Protein AF-A0A2S7I476-F1 (afdb_monomer_lite)

Organism: NCBI:txid237258

Foldseek 3Di:
DCVVVVPDDDPPPVPDPVSVVVVVVVVVLCVPPVSVVVVLQPDDDDPDPCVVVVCVVVPDDPFAKEWEFEDEPVCVVCQQVDQKDKFFQDDLVQDGDPDPPCVQSHQKYWYWYADDPGAIWTFQWMFGFPDWDKDAQCVDPPSNPPSRGIITITGTPHGIDGHPQFDRVDPVVVVQVVQCVVVVHPHCVRHIRMDRPVRTGD

pLDDT: mean 82.99, std 14.01, range [34.12, 96.75]

Secondary structure (DSSP, 8-state):
--GGGTT---S-GGG-HHHHHHHHHHHHHHHSHHHHHHHHHT----SSTTHHHHHHHHSPPPPPEEEEEE--GGGGGGGGG-SEEEEE-B-TTSPBP---GGGGGEEEEEEEE--SSS--EEEEEEEEEEEEEEEEGGGSTT-TT-S--EEEEEEESS--EE-TTB-TT--HHHHHHHHHHHTT-S--TTS-EEEEGGGTB-

Radius of gyration: 19.79 Å; chains: 1; bounding box: 48×42×54 Å

Structure (mmCIF, N/CA/C/O backbone):
data_AF-A0A2S7I476-F1
#
_entry.id   AF-A0A2S7I476-F1
#
loop_
_atom_site.group_PDB
_atom_site.id
_atom_site.type_symbol
_atom_site.label_atom_id
_atom_site.label_alt_id
_atom_site.label_comp_id
_atom_site.label_asym_id
_atom_site.label_entity_id
_atom_site.label_seq_id
_atom_site.pdbx_PDB_ins_code
_atom_site.Cartn_x
_atom_site.Cartn_y
_atom_site.Cartn_z
_atom_site.occupancy
_atom_site.B_iso_or_equiv
_atom_site.auth_seq_id
_atom_site.auth_comp_id
_atom_site.auth_asym_id
_atom_site.auth_atom_id
_atom_site.pdbx_PDB_model_num
ATOM 1 N N . MET A 1 1 ? 21.391 12.394 -15.268 1.00 37.66 1 MET A N 1
ATOM 2 C CA . MET A 1 1 ? 20.922 10.995 -15.166 1.00 37.66 1 MET A CA 1
ATOM 3 C C . MET A 1 1 ? 22.104 10.162 -14.689 1.00 37.66 1 MET A C 1
ATOM 5 O O . MET A 1 1 ? 22.956 9.861 -15.501 1.00 37.66 1 MET A O 1
ATOM 9 N N . ALA A 1 2 ? 22.241 9.935 -13.379 1.00 40.81 2 ALA A N 1
ATOM 10 C CA . ALA A 1 2 ? 23.327 9.125 -12.786 1.00 40.81 2 ALA A CA 1
ATOM 11 C C . ALA A 1 2 ? 23.074 8.809 -11.295 1.00 40.81 2 ALA A C 1
ATOM 13 O O . ALA A 1 2 ? 23.582 7.827 -10.775 1.00 40.81 2 ALA A O 1
ATOM 14 N N . ALA A 1 3 ? 22.261 9.615 -10.599 1.00 34.12 3 ALA A N 1
ATOM 15 C CA . ALA A 1 3 ? 22.045 9.473 -9.157 1.00 34.12 3 ALA A CA 1
ATOM 16 C C . ALA A 1 3 ? 21.213 8.238 -8.754 1.00 34.12 3 ALA A C 1
ATOM 18 O O . ALA A 1 3 ? 21.516 7.634 -7.728 1.00 34.12 3 ALA A O 1
ATOM 19 N N . ASN A 1 4 ? 20.243 7.807 -9.576 1.00 39.72 4 ASN A N 1
ATOM 20 C CA . ASN A 1 4 ? 19.437 6.609 -9.284 1.00 39.72 4 ASN A CA 1
ATOM 21 C C . ASN A 1 4 ? 20.259 5.311 -9.317 1.00 39.72 4 ASN A C 1
ATOM 23 O O . ASN A 1 4 ? 19.911 4.368 -8.619 1.00 39.72 4 ASN A O 1
ATOM 27 N N . LEU A 1 5 ? 21.365 5.268 -10.072 1.00 40.72 5 LEU A N 1
ATOM 28 C CA . LEU A 1 5 ? 22.282 4.121 -10.074 1.00 40.72 5 LEU A CA 1
ATOM 29 C C . LEU A 1 5 ? 23.186 4.076 -8.829 1.00 40.72 5 LEU A C 1
ATOM 31 O O . LEU A 1 5 ? 23.753 3.033 -8.529 1.00 40.72 5 LEU A O 1
ATOM 35 N N . ALA A 1 6 ? 23.343 5.195 -8.111 1.00 35.53 6 ALA A N 1
ATOM 36 C CA . ALA A 1 6 ? 24.375 5.368 -7.086 1.00 35.53 6 ALA A CA 1
ATOM 37 C C . ALA A 1 6 ? 23.844 5.411 -5.642 1.00 35.53 6 ALA A C 1
ATOM 39 O O . ALA A 1 6 ? 24.593 5.778 -4.738 1.00 35.53 6 ALA A O 1
ATOM 40 N N . ASN A 1 7 ? 22.568 5.074 -5.412 1.00 40.06 7 ASN A N 1
ATOM 41 C CA . ASN A 1 7 ? 21.955 5.012 -4.077 1.00 40.06 7 ASN A CA 1
ATOM 42 C C . ASN A 1 7 ? 22.210 6.275 -3.213 1.00 40.06 7 ASN A C 1
ATOM 44 O O . ASN A 1 7 ? 22.360 6.209 -1.992 1.00 40.06 7 ASN A O 1
ATOM 48 N N . ARG A 1 8 ? 22.314 7.452 -3.853 1.00 42.38 8 ARG A N 1
ATOM 49 C CA . ARG A 1 8 ? 22.504 8.732 -3.159 1.00 42.38 8 ARG A CA 1
ATOM 50 C C . ARG A 1 8 ? 21.148 9.303 -2.758 1.00 42.38 8 ARG A C 1
ATOM 52 O O . ARG A 1 8 ? 20.280 9.513 -3.599 1.00 42.3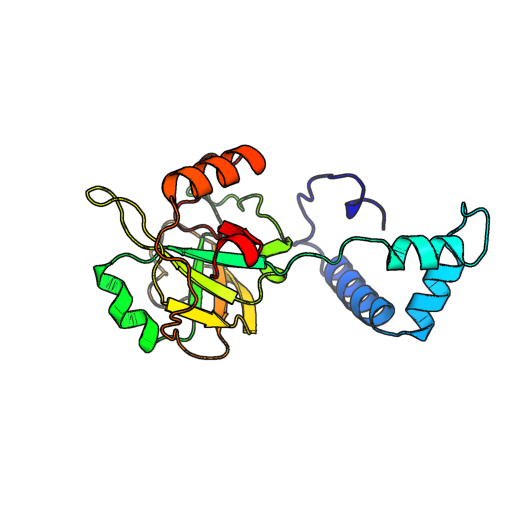8 8 ARG A O 1
ATOM 59 N N . ARG A 1 9 ? 21.009 9.567 -1.456 1.00 46.19 9 ARG A N 1
ATOM 60 C CA . ARG A 1 9 ? 19.841 10.180 -0.814 1.00 46.19 9 ARG A CA 1
ATOM 61 C C . ARG A 1 9 ? 19.514 11.528 -1.454 1.00 46.19 9 ARG A C 1
ATOM 63 O O . ARG A 1 9 ? 20.329 12.447 -1.417 1.00 46.19 9 ARG A O 1
ATOM 70 N N . TYR A 1 10 ? 18.309 11.649 -1.996 1.00 47.09 10 TYR A N 1
ATOM 71 C CA . TYR A 1 10 ? 17.771 12.910 -2.478 1.00 47.09 10 TYR A CA 1
ATOM 72 C C . TYR A 1 10 ? 17.125 13.685 -1.324 1.00 47.09 10 TYR A C 1
ATOM 74 O O . TYR A 1 10 ? 15.922 13.620 -1.098 1.00 47.09 10 TYR A O 1
ATOM 82 N N . LEU A 1 11 ? 17.931 14.456 -0.601 1.00 43.41 11 LEU A N 1
ATOM 83 C CA . LEU A 1 11 ? 17.426 15.586 0.173 1.00 43.41 11 LEU A CA 1
ATOM 84 C C . LEU A 1 11 ? 17.251 16.758 -0.807 1.00 43.41 11 LEU A C 1
ATOM 86 O O . LEU A 1 11 ? 18.230 17.426 -1.124 1.00 43.41 11 LEU A O 1
ATOM 90 N N . GLY A 1 12 ? 16.036 16.972 -1.333 1.00 46.16 12 GLY A N 1
ATOM 91 C CA . GLY A 1 12 ? 15.678 18.266 -1.945 1.00 46.16 12 GLY A CA 1
ATOM 92 C C . GLY A 1 12 ? 15.043 18.307 -3.343 1.00 46.16 12 GLY A C 1
ATOM 93 O O . GLY A 1 12 ? 14.944 19.401 -3.885 1.00 46.16 12 GLY A O 1
ATOM 94 N N . ILE A 1 13 ? 14.576 17.203 -3.951 1.00 48.59 13 ILE A N 1
ATOM 95 C CA . ILE A 1 13 ? 13.948 17.285 -5.303 1.00 48.59 13 ILE A CA 1
ATOM 96 C C . ILE A 1 13 ? 12.578 17.986 -5.305 1.00 48.59 13 ILE A C 1
ATOM 98 O O . ILE A 1 13 ? 12.094 18.377 -6.362 1.00 48.59 13 ILE A O 1
ATOM 102 N N . ASP A 1 14 ? 11.942 18.151 -4.145 1.00 48.28 14 ASP A N 1
ATOM 103 C CA . ASP A 1 14 ? 10.586 18.708 -4.059 1.00 48.28 14 ASP A CA 1
ATOM 104 C C . ASP A 1 14 ? 10.523 20.247 -4.126 1.00 48.28 14 ASP A C 1
ATOM 106 O O . ASP A 1 14 ? 9.426 20.804 -4.134 1.00 48.28 14 ASP A O 1
ATOM 110 N N . LEU A 1 15 ? 11.659 20.959 -4.195 1.00 50.47 15 LEU A N 1
ATOM 111 C CA . LEU A 1 15 ? 11.676 22.432 -4.128 1.00 50.47 15 LEU A CA 1
ATOM 112 C C . LEU A 1 15 ? 11.816 23.160 -5.475 1.00 50.47 15 LEU A C 1
ATOM 114 O O . LEU A 1 15 ? 11.553 24.359 -5.530 1.00 50.47 15 LEU A O 1
ATOM 118 N N . GLU A 1 16 ? 12.140 22.478 -6.574 1.00 60.47 16 GLU A N 1
ATOM 119 C CA . GLU A 1 16 ? 12.410 23.143 -7.857 1.00 60.47 16 GLU A CA 1
ATOM 120 C C . GLU A 1 16 ? 11.505 22.613 -8.979 1.00 60.47 16 GLU A C 1
ATOM 122 O O . GLU A 1 16 ? 11.624 21.477 -9.445 1.00 60.47 16 GLU A O 1
ATOM 127 N N . LYS A 1 17 ? 10.578 23.471 -9.434 1.00 66.62 17 LYS A N 1
ATOM 128 C CA . LYS A 1 17 ? 9.630 23.186 -10.530 1.00 66.62 17 LYS A CA 1
ATOM 129 C C . LYS A 1 17 ? 10.326 22.672 -11.795 1.00 66.62 17 LYS A C 1
ATOM 131 O O . LYS A 1 17 ? 9.770 21.816 -12.479 1.00 66.62 17 LYS A O 1
ATOM 136 N N . GLU A 1 18 ? 11.540 23.146 -12.062 1.00 68.19 18 GLU A N 1
ATOM 137 C CA . GLU A 1 18 ? 12.338 22.773 -13.231 1.00 68.19 18 GLU A CA 1
ATOM 138 C C . GLU A 1 18 ? 12.711 21.285 -13.230 1.00 68.19 18 GLU A C 1
ATOM 140 O O . GLU A 1 18 ? 12.565 20.609 -14.248 1.00 68.19 18 GLU A O 1
ATOM 145 N N . PHE A 1 19 ? 13.103 20.712 -12.086 1.00 67.62 19 PHE A N 1
ATOM 146 C CA . PHE A 1 19 ? 13.407 19.279 -12.009 1.00 67.62 19 PHE A CA 1
ATOM 147 C C . PHE A 1 19 ? 12.165 18.410 -12.189 1.00 67.62 19 PHE A C 1
ATOM 149 O O . PHE A 1 19 ? 12.239 17.353 -12.826 1.00 67.62 19 PHE A O 1
ATOM 156 N N . LEU A 1 20 ? 11.019 18.850 -11.661 1.00 68.00 20 LEU A N 1
ATOM 157 C CA . LEU A 1 20 ? 9.748 18.160 -11.857 1.00 68.00 20 LEU A CA 1
ATOM 158 C C . LEU A 1 20 ? 9.346 18.157 -13.338 1.00 68.00 20 LEU A C 1
ATOM 160 O O . LEU A 1 20 ? 8.894 17.133 -13.853 1.00 68.00 20 LEU A O 1
ATOM 164 N N . GLU A 1 21 ? 9.528 19.281 -14.024 1.00 75.81 21 GLU A N 1
ATOM 165 C CA . GLU A 1 21 ? 9.232 19.428 -15.448 1.00 75.81 21 GLU A CA 1
ATOM 166 C C . GLU A 1 21 ? 10.178 18.591 -16.317 1.00 75.81 21 GLU A C 1
ATOM 168 O O . GLU A 1 21 ? 9.719 17.802 -17.144 1.00 75.81 21 GLU A O 1
ATOM 173 N N . ILE A 1 22 ? 11.484 18.627 -16.034 1.00 78.00 22 ILE A N 1
ATOM 174 C CA . ILE A 1 22 ? 12.476 17.753 -16.677 1.00 78.00 22 ILE A CA 1
ATOM 175 C C . ILE A 1 22 ? 12.123 16.274 -16.466 1.00 78.00 22 ILE A C 1
ATOM 177 O O . ILE A 1 22 ? 12.239 15.472 -17.391 1.00 78.00 22 ILE A O 1
ATOM 181 N N . SER A 1 23 ? 11.694 15.885 -15.264 1.00 70.88 23 SER A N 1
ATOM 182 C CA . SER A 1 23 ? 11.320 14.499 -14.958 1.00 70.88 23 SER A CA 1
ATOM 183 C C . SER A 1 23 ? 10.075 14.051 -15.733 1.00 70.88 23 SER A C 1
ATOM 185 O O . SER A 1 23 ? 10.063 12.961 -16.310 1.00 70.88 23 SER A O 1
ATOM 187 N N . LYS A 1 24 ? 9.050 14.912 -15.821 1.00 73.38 24 LYS A N 1
ATOM 188 C CA . LYS A 1 24 ? 7.847 14.661 -16.633 1.00 73.38 24 LYS A CA 1
ATOM 189 C C . LYS A 1 24 ? 8.190 14.508 -18.114 1.00 73.38 24 LYS A C 1
ATOM 191 O O . LYS A 1 24 ? 7.750 13.540 -18.728 1.00 73.38 24 LYS A O 1
ATOM 196 N N . ASN A 1 25 ? 9.013 15.402 -18.657 1.00 82.06 25 ASN A N 1
ATOM 197 C CA . ASN A 1 25 ? 9.407 15.367 -20.066 1.00 82.06 25 ASN A CA 1
ATOM 198 C C . ASN A 1 25 ? 10.237 14.120 -20.383 1.00 82.06 25 ASN A C 1
ATOM 200 O O . ASN A 1 25 ? 9.919 13.399 -21.322 1.00 82.06 25 ASN A O 1
ATOM 204 N N . ARG A 1 26 ? 11.201 13.764 -19.523 1.00 80.19 26 ARG A N 1
ATOM 205 C CA . ARG A 1 26 ? 11.965 12.511 -19.654 1.00 80.19 26 ARG A CA 1
ATOM 206 C C . ARG A 1 26 ? 11.080 11.272 -19.616 1.00 80.19 26 ARG A C 1
ATOM 208 O O . ARG A 1 26 ? 11.335 10.314 -20.337 1.00 80.19 26 ARG A O 1
ATOM 215 N N . LYS A 1 27 ? 10.042 11.265 -18.775 1.00 78.38 27 LYS A N 1
ATOM 216 C CA . LYS A 1 27 ? 9.077 10.161 -18.753 1.00 78.38 27 LYS A CA 1
ATOM 217 C C . LYS A 1 27 ? 8.367 10.034 -20.102 1.00 78.38 27 LYS A C 1
ATOM 219 O O . LYS A 1 27 ? 8.241 8.920 -20.594 1.00 78.38 27 LYS A O 1
ATOM 224 N N . LEU A 1 28 ? 7.933 11.146 -20.695 1.00 79.25 28 LEU A N 1
ATOM 225 C CA . LEU A 1 28 ? 7.303 11.149 -22.019 1.00 79.25 28 LEU A CA 1
ATOM 226 C C . LEU A 1 28 ? 8.277 10.678 -23.112 1.00 79.25 28 LEU A C 1
ATOM 228 O O . LEU A 1 28 ? 7.905 9.836 -23.921 1.00 79.25 28 LEU A O 1
ATOM 232 N N . GLU A 1 29 ? 9.533 11.129 -23.077 1.00 82.94 29 GLU A N 1
ATOM 233 C CA . GLU A 1 29 ? 10.591 10.702 -24.008 1.00 82.94 29 GLU A CA 1
ATOM 234 C C . GLU A 1 29 ? 10.877 9.193 -23.940 1.00 82.94 29 GLU A C 1
ATOM 236 O O . GLU A 1 29 ? 11.106 8.558 -24.963 1.00 82.94 29 GLU A O 1
ATOM 241 N N . ILE A 1 30 ? 10.867 8.599 -22.742 1.00 76.06 30 ILE A N 1
ATOM 242 C CA . ILE A 1 30 ? 11.114 7.158 -22.555 1.00 76.06 30 ILE A CA 1
ATOM 243 C C . ILE A 1 30 ? 9.915 6.310 -23.008 1.00 76.06 30 ILE A C 1
ATOM 245 O O . ILE A 1 30 ? 10.095 5.154 -23.393 1.00 76.06 30 ILE A O 1
ATOM 249 N N . LEU A 1 31 ? 8.698 6.858 -22.948 1.00 77.06 31 LEU A N 1
ATOM 250 C CA . LEU A 1 31 ? 7.488 6.182 -23.425 1.00 77.06 31 LEU A CA 1
ATOM 251 C C . LEU A 1 31 ? 7.381 6.192 -24.958 1.00 77.06 31 LEU A C 1
ATOM 253 O O . LEU A 1 31 ? 6.741 5.305 -25.524 1.00 77.06 31 LEU A O 1
ATOM 257 N N . ASP A 1 32 ? 8.029 7.145 -25.631 1.00 88.12 32 ASP A N 1
ATOM 258 C CA . ASP A 1 32 ? 8.169 7.134 -27.085 1.00 88.12 32 ASP A CA 1
ATOM 259 C C . ASP A 1 32 ? 9.165 6.048 -27.525 1.00 88.12 32 ASP A C 1
ATOM 261 O O . ASP A 1 32 ? 10.346 6.045 -27.165 1.00 88.12 32 ASP A O 1
ATOM 265 N N . SER A 1 33 ? 8.681 5.100 -28.330 1.00 84.56 33 SER A N 1
ATOM 266 C CA . SER A 1 33 ? 9.465 3.925 -28.730 1.00 84.56 33 SER A CA 1
ATOM 267 C C . SER A 1 33 ? 10.690 4.285 -29.577 1.00 84.56 33 SER A C 1
ATOM 269 O O . SER A 1 33 ? 11.746 3.668 -29.412 1.00 84.56 33 SER A O 1
ATOM 271 N N . GLN A 1 34 ? 10.581 5.303 -30.436 1.00 87.50 34 GLN A N 1
ATOM 272 C CA . GLN A 1 34 ? 11.652 5.735 -31.332 1.00 87.50 34 GLN A CA 1
ATOM 273 C C . GLN A 1 34 ? 12.749 6.477 -30.561 1.00 87.50 34 GLN A C 1
ATOM 275 O O . GLN A 1 34 ? 13.943 6.229 -30.758 1.00 87.50 34 GLN A O 1
ATOM 280 N N . VAL A 1 35 ? 12.355 7.372 -29.655 1.00 84.38 35 VAL A N 1
ATOM 281 C CA . VAL A 1 35 ? 13.268 8.128 -28.792 1.00 84.38 35 VAL A CA 1
ATOM 282 C C . VAL A 1 35 ? 13.987 7.188 -27.821 1.00 84.38 35 VAL A C 1
ATOM 284 O O . VAL A 1 35 ? 15.215 7.250 -27.700 1.00 84.38 35 VAL A O 1
ATOM 287 N N . ALA A 1 36 ? 13.271 6.243 -27.206 1.00 79.94 36 ALA A N 1
ATOM 288 C CA . ALA A 1 36 ? 13.865 5.227 -26.342 1.00 79.94 36 ALA A CA 1
ATOM 289 C C . ALA A 1 36 ? 14.878 4.336 -27.085 1.00 79.94 36 ALA A C 1
ATOM 291 O O . ALA A 1 36 ? 15.933 4.001 -26.538 1.00 79.94 36 ALA A O 1
ATOM 292 N N . GLU A 1 37 ? 14.599 3.952 -28.335 1.00 82.75 37 GLU A N 1
ATOM 293 C CA . GLU A 1 37 ? 15.554 3.213 -29.169 1.00 82.75 37 GLU A CA 1
ATOM 294 C C . GLU A 1 37 ? 16.802 4.050 -29.488 1.00 82.75 37 GLU A C 1
ATOM 296 O O . GLU A 1 37 ? 17.928 3.560 -29.378 1.00 82.75 37 GLU A O 1
ATOM 301 N N . ASN A 1 38 ? 16.625 5.333 -29.810 1.00 85.06 38 ASN A N 1
ATOM 302 C CA . ASN A 1 38 ? 17.734 6.251 -30.062 1.00 85.06 38 ASN A CA 1
ATOM 303 C C . ASN A 1 38 ? 18.632 6.430 -28.828 1.00 85.06 38 ASN A C 1
ATOM 305 O O . ASN A 1 38 ? 19.852 6.503 -28.972 1.00 85.06 38 ASN A O 1
ATOM 309 N N . TYR A 1 39 ? 18.066 6.462 -27.617 1.00 83.62 39 TYR A N 1
ATOM 310 C CA . TYR A 1 39 ? 18.861 6.453 -26.388 1.00 83.62 39 TYR A CA 1
ATOM 311 C C . TYR A 1 39 ? 19.606 5.135 -26.192 1.00 83.62 39 TYR A C 1
ATOM 313 O O . TYR A 1 39 ? 20.800 5.163 -25.902 1.00 83.62 39 TYR A O 1
ATOM 321 N N . ARG A 1 40 ? 18.947 3.989 -26.410 1.00 80.94 40 ARG A N 1
ATOM 322 C CA . ARG A 1 40 ? 19.588 2.667 -26.307 1.00 80.94 40 ARG A CA 1
ATOM 323 C C . ARG A 1 40 ? 20.786 2.525 -27.247 1.00 80.94 40 ARG A C 1
ATOM 325 O O . ARG A 1 40 ? 21.818 2.019 -26.826 1.00 80.94 40 ARG A O 1
ATOM 332 N N . LYS A 1 41 ? 20.692 3.048 -28.475 1.00 81.81 41 LYS A N 1
ATOM 333 C CA . LYS A 1 41 ? 21.797 3.059 -29.455 1.00 81.81 41 LYS A CA 1
ATOM 334 C C . LYS A 1 41 ? 23.033 3.837 -28.990 1.00 81.81 41 LYS A C 1
ATOM 336 O O . LYS A 1 41 ? 24.123 3.568 -29.481 1.00 81.81 41 LYS A O 1
ATOM 341 N N . LYS A 1 42 ? 22.879 4.797 -28.069 1.00 84.69 42 LYS A N 1
ATOM 342 C CA . LYS A 1 42 ? 23.992 5.579 -27.502 1.00 84.69 42 LYS A CA 1
ATOM 343 C C . LYS A 1 42 ? 24.711 4.856 -26.359 1.00 84.69 42 LYS A C 1
ATOM 345 O O . LYS A 1 42 ? 25.762 5.325 -25.935 1.00 84.69 42 LYS A O 1
ATOM 350 N N . ILE A 1 43 ? 24.160 3.754 -25.846 1.00 83.50 43 ILE A N 1
ATOM 351 C CA . ILE A 1 43 ? 24.791 2.973 -24.780 1.00 83.50 43 ILE A CA 1
ATOM 352 C C . ILE A 1 43 ? 25.893 2.110 -25.408 1.00 83.50 43 ILE A C 1
ATOM 354 O O . ILE A 1 43 ? 25.620 1.184 -26.168 1.00 83.50 43 ILE A O 1
ATOM 358 N N . SER A 1 44 ? 27.145 2.445 -25.109 1.00 81.69 44 SER A N 1
ATOM 359 C CA . SER A 1 44 ? 28.343 1.719 -25.545 1.00 81.69 44 SER A CA 1
ATOM 360 C C . SER A 1 44 ? 28.850 0.755 -24.465 1.00 81.69 44 SER A C 1
ATOM 362 O O . SER A 1 44 ? 28.425 0.837 -23.316 1.00 81.69 44 SER A O 1
ATOM 364 N N . GLY A 1 45 ? 29.812 -0.109 -24.808 1.00 84.00 45 GLY A N 1
ATOM 365 C CA . GLY A 1 45 ? 30.429 -1.053 -23.860 1.00 84.00 45 GLY A CA 1
ATOM 366 C C . GLY A 1 45 ? 29.928 -2.494 -23.978 1.00 84.00 45 GLY A C 1
ATOM 367 O O . GLY A 1 45 ? 30.265 -3.321 -23.141 1.00 84.00 45 GLY A O 1
ATOM 368 N N . PHE A 1 46 ? 29.154 -2.786 -25.023 1.00 84.12 46 PHE A N 1
ATOM 369 C CA . PHE A 1 46 ? 28.723 -4.129 -25.393 1.00 84.12 46 PHE A CA 1
ATOM 370 C C . PHE A 1 46 ? 29.579 -4.667 -26.543 1.00 84.12 46 PHE A C 1
ATOM 372 O O . PHE A 1 46 ? 29.896 -3.930 -27.478 1.00 84.12 46 PHE A O 1
ATOM 379 N N . GLU A 1 47 ? 29.925 -5.950 -26.491 1.00 83.25 47 GLU A N 1
ATOM 380 C CA . GLU A 1 47 ? 30.715 -6.649 -27.509 1.00 83.25 47 GLU A CA 1
ATOM 381 C C . GLU A 1 47 ? 29.969 -6.752 -28.845 1.00 83.25 47 GLU A C 1
ATOM 383 O O . GLU A 1 47 ? 30.579 -6.696 -29.912 1.00 83.25 47 GLU A O 1
ATOM 388 N N . THR A 1 48 ? 28.635 -6.856 -28.808 1.00 84.25 48 THR A N 1
ATOM 389 C CA . THR A 1 48 ? 27.793 -6.894 -30.010 1.00 84.25 48 THR A CA 1
ATOM 390 C C . THR A 1 48 ? 26.605 -5.940 -29.900 1.00 84.25 48 THR A C 1
ATOM 392 O O . THR A 1 48 ? 26.129 -5.614 -28.813 1.00 84.25 48 THR A O 1
ATOM 395 N N . LYS A 1 49 ? 26.065 -5.521 -31.054 1.00 78.62 49 LYS A N 1
ATOM 396 C CA . LYS A 1 49 ? 24.882 -4.640 -31.128 1.00 78.62 49 LYS A CA 1
ATOM 397 C C . LYS A 1 49 ? 23.628 -5.246 -30.479 1.00 78.62 49 LYS A C 1
ATOM 399 O O . LYS A 1 49 ? 22.741 -4.499 -30.076 1.00 78.62 49 LYS A O 1
ATOM 404 N N . ASN A 1 50 ? 23.555 -6.575 -30.390 1.00 83.06 50 ASN A N 1
ATOM 405 C CA . ASN A 1 50 ? 22.414 -7.291 -29.820 1.00 83.06 50 ASN A CA 1
ATOM 406 C C . ASN A 1 50 ? 22.599 -7.623 -28.339 1.00 83.06 50 ASN A C 1
ATOM 408 O O . ASN A 1 50 ? 21.603 -7.866 -27.667 1.00 83.06 50 ASN A O 1
ATOM 412 N N . GLN A 1 51 ? 23.824 -7.565 -27.813 1.00 86.81 51 GLN A N 1
ATOM 413 C CA . GLN A 1 51 ? 24.129 -7.986 -26.447 1.00 86.81 51 GLN A CA 1
ATOM 414 C C . GLN A 1 51 ? 23.299 -7.226 -25.399 1.00 86.81 51 GLN A C 1
ATOM 416 O O . GLN A 1 51 ? 22.764 -7.826 -24.475 1.00 86.81 51 GLN A O 1
ATOM 421 N N . LEU A 1 52 ? 23.100 -5.913 -25.577 1.00 84.50 52 LEU A N 1
ATOM 422 C CA . LEU A 1 52 ? 22.209 -5.125 -24.715 1.00 84.50 52 LEU A CA 1
ATOM 423 C C . LEU A 1 52 ? 20.768 -5.657 -24.747 1.00 84.50 52 LEU A C 1
ATOM 425 O O . LEU A 1 52 ? 20.112 -5.744 -23.714 1.00 84.50 52 LEU A O 1
ATOM 429 N N . LYS A 1 53 ? 20.261 -6.006 -25.933 1.00 84.31 53 LYS A N 1
ATOM 430 C CA . LYS A 1 53 ? 18.904 -6.539 -26.094 1.00 84.31 53 LYS A CA 1
ATOM 431 C C . LYS A 1 53 ? 18.779 -7.918 -25.448 1.00 84.31 53 LYS A C 1
ATOM 433 O O . LYS A 1 53 ? 17.769 -8.183 -24.807 1.00 84.31 53 LYS A O 1
ATOM 438 N N . GLU A 1 54 ? 19.802 -8.754 -25.593 1.00 87.12 54 GLU A N 1
ATOM 439 C CA . GLU A 1 54 ? 19.890 -10.071 -24.960 1.00 87.12 54 GLU A CA 1
ATOM 440 C C . GLU A 1 54 ? 19.877 -9.944 -23.434 1.00 87.12 54 GLU A C 1
ATOM 442 O O . GLU A 1 54 ? 19.043 -10.579 -22.790 1.00 87.12 54 GLU A O 1
ATOM 447 N N . TYR A 1 55 ? 20.686 -9.044 -22.859 1.00 86.25 55 TYR A N 1
ATOM 448 C CA . TYR A 1 55 ? 20.666 -8.768 -21.421 1.00 86.25 55 TYR A CA 1
ATOM 449 C C . TYR A 1 55 ? 19.296 -8.300 -20.939 1.00 86.25 55 TYR A C 1
ATOM 451 O O . TYR A 1 55 ? 18.751 -8.901 -20.023 1.00 86.25 55 TYR A O 1
ATOM 459 N N . LEU A 1 56 ? 18.693 -7.303 -21.594 1.00 82.31 56 LEU A N 1
ATOM 460 C CA . LEU A 1 56 ? 17.359 -6.812 -21.225 1.00 82.31 56 LEU A CA 1
ATOM 461 C C . LEU A 1 56 ? 16.275 -7.893 -21.352 1.00 82.31 56 LEU A C 1
ATOM 463 O O . LEU A 1 56 ? 15.305 -7.884 -20.601 1.00 82.31 56 LEU A O 1
ATOM 467 N N . SER A 1 57 ? 16.412 -8.820 -22.304 1.00 83.31 57 SER A N 1
ATOM 468 C CA . SER A 1 57 ? 15.476 -9.942 -22.450 1.00 83.31 57 SER A CA 1
ATOM 469 C C . SER A 1 57 ? 15.676 -11.038 -21.401 1.00 83.31 57 SER A C 1
ATOM 471 O O . SER A 1 57 ? 14.720 -11.724 -21.050 1.00 83.31 57 SER A O 1
ATOM 473 N N . ALA A 1 58 ? 16.904 -11.186 -20.900 1.00 86.62 58 ALA A N 1
ATOM 474 C CA . ALA A 1 58 ? 17.261 -12.118 -19.838 1.00 86.62 58 ALA A CA 1
ATOM 475 C C . ALA A 1 58 ? 17.070 -11.520 -18.434 1.00 86.62 58 ALA A C 1
ATOM 477 O O . ALA A 1 58 ? 17.111 -12.259 -17.448 1.00 86.62 58 ALA A O 1
ATOM 478 N N . GLU A 1 59 ? 16.871 -10.202 -18.324 1.00 80.00 59 GLU A N 1
ATOM 479 C CA . GLU A 1 59 ? 16.596 -9.549 -17.052 1.00 80.00 59 GLU A CA 1
ATOM 480 C C . GLU A 1 59 ? 15.310 -10.120 -16.438 1.00 80.00 59 GLU A C 1
ATOM 482 O O . GLU A 1 59 ? 14.274 -10.224 -17.109 1.00 80.00 59 GLU A O 1
ATOM 487 N N . PRO A 1 60 ? 15.349 -10.497 -15.148 1.00 77.19 60 PRO A N 1
ATOM 488 C CA . PRO A 1 60 ? 14.158 -10.957 -14.467 1.00 77.19 60 PRO A CA 1
ATOM 489 C C . PRO A 1 60 ? 13.132 -9.827 -14.472 1.00 77.19 60 PRO A C 1
ATOM 491 O O . PRO A 1 60 ? 13.413 -8.713 -14.026 1.00 77.19 60 PRO A O 1
ATOM 494 N N . GLN A 1 61 ? 11.931 -10.125 -14.968 1.00 70.88 61 GLN A N 1
ATOM 495 C CA . GLN A 1 61 ? 10.847 -9.152 -14.958 1.00 70.88 61 GLN A CA 1
ATOM 496 C C . GLN A 1 61 ? 10.591 -8.696 -13.515 1.00 70.88 61 GLN A C 1
ATOM 498 O O . GLN A 1 61 ? 10.585 -9.534 -12.602 1.00 70.88 61 GLN A O 1
ATOM 503 N N . PRO A 1 62 ? 10.396 -7.385 -13.281 1.00 68.06 62 PRO A N 1
ATOM 504 C CA . PRO A 1 62 ? 10.111 -6.885 -11.950 1.00 68.06 62 PRO A CA 1
ATOM 505 C C . PRO A 1 62 ? 8.849 -7.572 -11.440 1.00 68.06 62 PRO A C 1
ATOM 507 O O . PRO A 1 62 ? 7.787 -7.503 -12.059 1.00 68.06 62 PRO A O 1
ATOM 510 N N . LYS A 1 63 ? 8.987 -8.277 -10.318 1.00 73.94 63 LYS A N 1
ATOM 511 C CA . LYS A 1 63 ? 7.867 -8.973 -9.694 1.00 73.94 63 LYS A CA 1
ATOM 512 C C . LYS A 1 63 ? 6.798 -7.955 -9.327 1.00 73.94 63 LYS A C 1
ATOM 514 O O . LYS A 1 63 ? 7.115 -6.901 -8.770 1.00 73.94 63 LYS A O 1
ATOM 519 N N . GLU A 1 64 ? 5.543 -8.280 -9.623 1.00 81.44 64 GLU A N 1
ATOM 520 C CA . GLU A 1 64 ? 4.432 -7.425 -9.224 1.00 81.44 64 GLU A CA 1
ATOM 521 C C . GLU A 1 64 ? 4.445 -7.249 -7.704 1.00 81.44 64 GLU A C 1
ATOM 523 O O . GLU A 1 64 ? 4.567 -8.214 -6.942 1.00 81.44 64 GLU A O 1
ATOM 528 N N . LYS A 1 65 ? 4.379 -5.987 -7.275 1.00 86.69 65 LYS A N 1
ATOM 529 C CA . LYS A 1 65 ? 4.389 -5.616 -5.866 1.00 86.69 65 LYS A CA 1
ATOM 530 C C . LYS A 1 65 ? 2.970 -5.368 -5.382 1.00 86.69 65 LYS A C 1
ATOM 532 O O . LYS A 1 65 ? 2.162 -4.709 -6.043 1.00 86.69 65 LYS A O 1
ATOM 537 N N . VAL A 1 66 ? 2.714 -5.823 -4.169 1.00 91.81 66 VAL A N 1
ATOM 538 C CA . VAL A 1 66 ? 1.505 -5.538 -3.407 1.00 91.81 66 VAL A CA 1
ATOM 539 C C . VAL A 1 66 ? 1.885 -4.701 -2.195 1.00 91.81 66 VAL A C 1
ATOM 541 O O . VAL A 1 66 ? 2.900 -4.957 -1.548 1.00 91.81 66 VAL A O 1
ATOM 544 N N . SER A 1 67 ? 1.063 -3.704 -1.880 1.00 93.94 67 SER A N 1
ATOM 545 C CA . SER A 1 67 ? 1.183 -2.932 -0.647 1.00 93.94 67 SER A CA 1
ATOM 546 C C . SER A 1 67 ? 0.281 -3.524 0.431 1.00 93.94 67 SER A C 1
ATOM 548 O O . SER A 1 67 ? -0.883 -3.819 0.166 1.00 93.94 67 SER A O 1
ATOM 550 N N . LEU A 1 68 ? 0.787 -3.681 1.654 1.00 94.38 68 LEU A N 1
ATOM 551 C CA . LEU A 1 68 ? -0.034 -4.020 2.812 1.00 94.38 68 LEU A CA 1
ATOM 552 C C . LEU A 1 68 ? -0.427 -2.771 3.599 1.00 94.38 68 LEU A C 1
ATOM 554 O O . LEU A 1 68 ? 0.422 -1.951 3.956 1.00 94.38 68 LEU A O 1
ATOM 558 N N . GLY A 1 69 ? -1.719 -2.672 3.913 1.00 94.75 69 GLY A N 1
ATOM 559 C CA . GLY A 1 69 ? -2.324 -1.602 4.700 1.00 94.75 69 GLY A CA 1
ATOM 560 C C . GLY A 1 69 ? -2.849 -2.089 6.042 1.00 94.75 69 GLY A C 1
ATOM 561 O O . GLY A 1 69 ? -3.593 -3.063 6.112 1.00 94.75 69 GLY A O 1
ATOM 562 N N . TYR A 1 70 ? -2.495 -1.394 7.121 1.00 94.62 70 TYR A N 1
ATOM 563 C CA . TYR A 1 70 ? -3.033 -1.713 8.441 1.00 94.62 70 TYR A CA 1
ATOM 564 C C . TYR A 1 70 ? -4.406 -1.079 8.659 1.00 94.62 70 TYR A C 1
ATOM 566 O O . TYR A 1 70 ? -4.562 0.138 8.537 1.00 94.62 70 TYR A O 1
ATOM 574 N N . VAL A 1 71 ? -5.372 -1.884 9.102 1.00 94.62 71 VAL A N 1
ATOM 575 C CA . VAL A 1 71 ? -6.685 -1.414 9.562 1.00 94.62 71 VAL A CA 1
ATOM 576 C C . VAL A 1 71 ? -7.020 -2.064 10.895 1.00 94.62 71 VAL A C 1
ATOM 578 O O . VAL A 1 71 ? -6.832 -3.263 11.102 1.00 94.62 71 VAL A O 1
ATOM 581 N N . ARG A 1 72 ? -7.556 -1.282 11.835 1.00 92.75 72 ARG A N 1
ATOM 582 C CA . ARG A 1 72 ? -8.041 -1.824 13.111 1.00 92.75 72 ARG A CA 1
ATOM 583 C C . ARG A 1 72 ? -9.239 -2.731 12.855 1.00 92.75 72 ARG A C 1
ATOM 585 O O . ARG A 1 72 ? -10.113 -2.374 12.077 1.00 92.75 72 ARG A O 1
ATOM 592 N N . SER A 1 73 ? -9.354 -3.841 13.579 1.00 92.56 73 SER A N 1
ATOM 593 C CA . SER A 1 73 ? -10.398 -4.838 13.287 1.00 92.56 73 SER A CA 1
ATOM 594 C C . SER A 1 73 ? -11.823 -4.268 13.349 1.00 92.56 73 SER A C 1
ATOM 596 O O . SER A 1 73 ? -12.670 -4.643 12.549 1.00 92.56 73 SER A O 1
ATOM 598 N N . LYS A 1 74 ? -12.073 -3.294 14.236 1.00 92.19 74 LYS A N 1
ATOM 599 C CA . LYS A 1 74 ? -13.366 -2.591 14.349 1.00 92.19 74 LYS A CA 1
ATOM 600 C C . LYS A 1 74 ? -13.715 -1.692 13.155 1.00 92.19 74 LYS A C 1
ATOM 602 O O . LYS A 1 74 ? -14.867 -1.310 12.999 1.00 92.19 74 LYS A O 1
ATOM 607 N N . ASP A 1 75 ? -12.717 -1.311 12.364 1.00 93.06 75 ASP A N 1
ATOM 608 C CA . ASP A 1 75 ? -12.848 -0.394 11.235 1.00 93.06 75 ASP A CA 1
ATOM 609 C C . ASP A 1 75 ? -12.874 -1.143 9.886 1.00 93.06 75 ASP A C 1
ATOM 611 O O . ASP A 1 75 ? -13.110 -0.516 8.857 1.00 93.06 75 ASP A O 1
ATOM 615 N N . LEU A 1 76 ? -12.709 -2.477 9.871 1.00 93.81 76 LEU A N 1
ATOM 616 C CA . LEU A 1 76 ? -12.742 -3.290 8.644 1.00 93.81 76 LEU A CA 1
ATOM 617 C C . LEU A 1 76 ? -14.068 -3.158 7.882 1.00 93.81 76 LEU A C 1
ATOM 619 O O . LEU A 1 76 ? -14.074 -3.087 6.658 1.00 93.81 76 LEU A O 1
ATOM 623 N N . SER A 1 77 ? -15.193 -3.042 8.592 1.00 92.06 77 SER A N 1
ATOM 624 C CA . SER A 1 77 ? -16.517 -2.879 7.975 1.00 92.06 77 SER A CA 1
ATOM 625 C C . SER A 1 77 ? -16.670 -1.577 7.178 1.00 92.06 77 SER A C 1
ATOM 627 O O . SER A 1 77 ? -17.566 -1.470 6.341 1.00 92.06 77 SER A O 1
ATOM 629 N N . LYS A 1 78 ? -15.802 -0.584 7.411 1.00 93.69 78 LYS A N 1
ATOM 630 C CA . LYS A 1 78 ? -15.812 0.696 6.690 1.00 93.69 78 LYS A CA 1
ATOM 631 C C . LYS A 1 78 ? -15.156 0.596 5.315 1.00 93.69 78 LYS A C 1
ATOM 633 O O . LYS A 1 78 ? -15.464 1.414 4.459 1.00 93.69 78 LYS A O 1
ATOM 638 N N . LEU A 1 79 ? -14.315 -0.414 5.081 1.00 93.44 79 LEU A N 1
ATOM 639 C CA . LEU A 1 79 ? -13.551 -0.555 3.837 1.00 93.44 79 LEU A CA 1
ATOM 640 C C . LEU A 1 79 ? -14.443 -0.723 2.604 1.00 93.44 79 LEU A C 1
ATOM 642 O O . LEU A 1 79 ? -14.122 -0.203 1.542 1.00 93.44 79 LEU A O 1
ATOM 646 N N . LYS A 1 80 ? -15.610 -1.357 2.765 1.00 92.06 80 LYS A N 1
ATOM 647 C CA . LYS A 1 80 ? -16.609 -1.514 1.695 1.00 92.06 80 LYS A CA 1
ATOM 648 C C . LYS A 1 80 ? -17.297 -0.195 1.303 1.00 92.06 80 LYS A C 1
ATOM 650 O O . LYS A 1 80 ? -18.050 -0.166 0.340 1.00 92.06 80 LYS A O 1
ATOM 655 N N . LYS A 1 81 ? -17.087 0.890 2.060 1.00 93.19 81 LYS A N 1
ATOM 656 C CA . LYS A 1 81 ? -17.747 2.194 1.861 1.00 93.19 81 LYS A CA 1
ATOM 657 C C . LYS A 1 81 ? -16.814 3.268 1.308 1.00 93.19 81 LYS A C 1
ATOM 659 O O . LYS A 1 81 ? -17.281 4.348 0.968 1.00 93.19 81 LYS A O 1
ATOM 664 N N . THR A 1 82 ? -15.512 3.004 1.255 1.00 92.62 82 THR A N 1
ATOM 665 C CA . THR A 1 82 ? -14.494 4.004 0.919 1.00 92.62 82 THR A CA 1
ATOM 666 C C . THR A 1 82 ? -13.602 3.494 -0.200 1.00 92.62 82 THR A C 1
ATOM 668 O O . THR A 1 82 ? -13.167 2.347 -0.164 1.00 92.62 82 THR A O 1
ATOM 671 N N . ASN A 1 83 ? -13.268 4.366 -1.141 1.00 95.25 83 ASN A N 1
ATOM 672 C CA . ASN A 1 83 ? -12.311 4.120 -2.223 1.00 95.25 83 ASN A CA 1
ATOM 673 C C . ASN A 1 83 ? -10.976 4.849 -1.991 1.00 95.25 83 ASN A C 1
ATOM 675 O O . ASN A 1 83 ? -10.175 4.994 -2.909 1.00 95.25 83 ASN A O 1
ATOM 679 N N . THR A 1 84 ? -10.733 5.326 -0.772 1.00 95.25 84 THR A N 1
ATOM 680 C CA . THR A 1 84 ? -9.505 6.034 -0.423 1.00 95.25 84 THR A CA 1
ATOM 681 C C . THR A 1 84 ? -8.892 5.413 0.820 1.00 95.25 84 THR A C 1
ATOM 683 O O . THR A 1 84 ? -9.577 5.159 1.813 1.00 95.25 84 THR A O 1
ATOM 686 N N . PHE A 1 85 ? -7.584 5.180 0.774 1.00 96.00 85 PHE A N 1
ATOM 687 C CA . PHE A 1 85 ? -6.799 4.677 1.892 1.00 96.00 85 PHE A CA 1
ATOM 688 C C . PHE A 1 85 ? -5.651 5.636 2.212 1.00 96.00 85 PHE A C 1
ATOM 690 O O . PHE A 1 85 ? -5.152 6.334 1.334 1.00 96.00 85 PHE A O 1
ATOM 697 N N . TYR A 1 86 ? -5.214 5.674 3.471 1.00 94.25 86 TYR A N 1
ATOM 698 C CA . TYR A 1 86 ? -4.166 6.592 3.907 1.00 94.25 86 TYR A CA 1
ATOM 699 C C . TYR A 1 86 ? -3.033 5.873 4.623 1.00 94.25 86 TYR A C 1
ATOM 701 O O . TYR A 1 86 ? -3.247 5.226 5.649 1.00 94.25 86 TYR A O 1
ATOM 709 N N . PHE A 1 87 ? -1.814 6.104 4.146 1.00 93.06 87 PHE A N 1
ATOM 710 C CA . PHE A 1 87 ? -0.590 5.766 4.864 1.00 93.06 87 PHE A CA 1
ATOM 711 C C . PHE A 1 87 ? 0.061 7.004 5.465 1.00 93.06 87 PHE A C 1
ATOM 713 O O . PHE A 1 87 ? -0.085 8.108 4.942 1.00 93.06 87 PHE A O 1
ATOM 720 N N . HIS A 1 88 ? 0.825 6.828 6.539 1.00 90.88 88 HIS A N 1
ATOM 721 C CA . HIS A 1 88 ? 1.660 7.903 7.071 1.00 90.88 88 HIS A CA 1
ATOM 722 C C . HIS A 1 88 ? 2.854 8.151 6.140 1.00 90.88 88 HIS A C 1
ATOM 724 O O . HIS A 1 88 ? 3.593 7.213 5.846 1.00 90.88 88 HIS A O 1
ATOM 730 N N . ALA A 1 89 ? 3.055 9.401 5.708 1.00 86.94 89 ALA A N 1
ATOM 731 C CA . ALA A 1 89 ? 4.219 9.801 4.909 1.00 86.94 89 ALA A CA 1
ATOM 732 C C . ALA A 1 89 ? 5.340 10.414 5.761 1.00 86.94 89 ALA A C 1
ATOM 734 O O . ALA A 1 89 ? 6.511 10.325 5.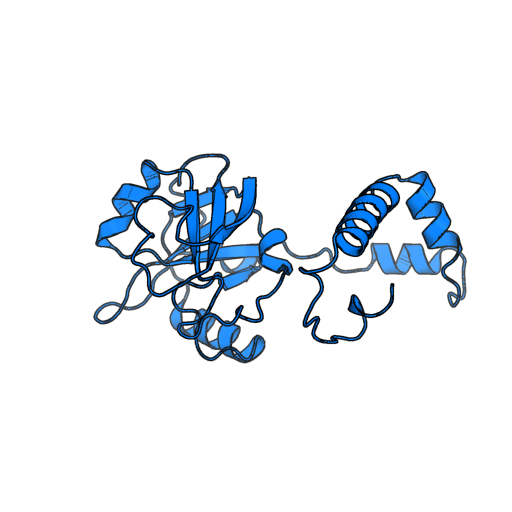393 1.00 86.94 89 ALA A O 1
ATOM 735 N N . THR A 1 90 ? 4.999 10.979 6.922 1.00 82.31 90 THR A N 1
ATOM 736 C CA . THR A 1 90 ? 5.971 11.505 7.886 1.00 82.31 90 THR A CA 1
ATOM 737 C C . THR A 1 90 ? 5.967 10.742 9.202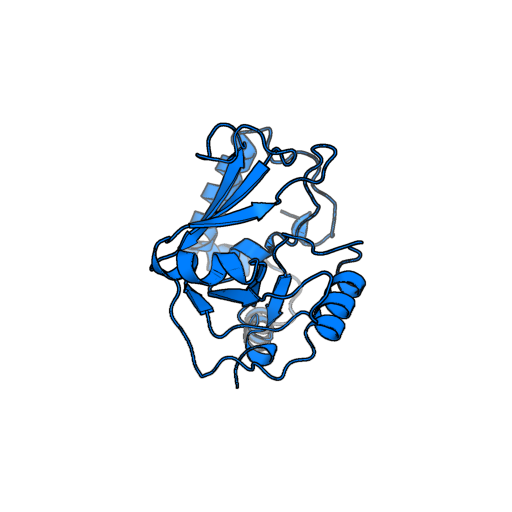 1.00 82.31 90 THR A C 1
ATOM 739 O O . THR A 1 90 ? 4.987 10.091 9.588 1.00 82.31 90 THR A O 1
ATOM 742 N N . ASP A 1 91 ? 7.090 10.822 9.911 1.00 80.81 91 ASP A N 1
ATOM 743 C CA . ASP A 1 91 ? 7.175 10.401 11.301 1.00 80.81 91 ASP A CA 1
ATOM 744 C C . ASP A 1 91 ? 6.474 11.407 12.242 1.00 80.81 91 ASP A C 1
ATOM 746 O O . ASP A 1 91 ? 5.829 12.370 11.822 1.00 80.81 91 ASP A O 1
ATOM 750 N N . LYS A 1 92 ? 6.572 11.169 13.555 1.00 76.69 92 LYS A N 1
ATOM 751 C CA . LYS A 1 92 ? 5.977 12.055 14.574 1.00 76.69 92 LYS A CA 1
ATOM 752 C C . LYS A 1 92 ? 6.678 13.413 14.693 1.00 76.69 92 LYS A C 1
ATOM 754 O O . LYS A 1 92 ? 6.139 14.285 15.364 1.00 76.69 92 LYS A O 1
ATOM 759 N N . GLN A 1 93 ? 7.881 13.544 14.144 1.00 77.75 93 GLN A N 1
ATOM 760 C CA . GLN A 1 93 ? 8.696 14.757 14.159 1.00 77.75 93 GLN A CA 1
ATOM 761 C C . GLN A 1 93 ? 8.509 15.575 12.870 1.00 77.75 93 GLN A C 1
ATOM 763 O O . GLN A 1 93 ? 9.127 16.623 12.741 1.00 77.75 93 GLN A O 1
ATOM 768 N N . GLY A 1 94 ? 7.666 15.112 11.937 1.00 73.44 94 GLY A N 1
ATOM 769 C CA . GLY A 1 94 ? 7.417 15.789 10.664 1.00 73.44 94 GLY A CA 1
ATOM 770 C C . GLY A 1 94 ? 8.410 15.422 9.563 1.00 73.44 94 GLY A C 1
ATOM 771 O O . GLY A 1 94 ? 8.239 15.841 8.421 1.00 73.44 94 GLY A O 1
ATOM 772 N N . ASN A 1 95 ? 9.410 14.584 9.854 1.00 78.69 95 ASN A N 1
ATOM 773 C CA . ASN A 1 95 ? 10.369 14.159 8.843 1.00 78.69 95 ASN A CA 1
ATOM 774 C C . ASN A 1 95 ? 9.692 13.198 7.871 1.00 78.69 95 ASN A C 1
ATOM 776 O O . ASN A 1 95 ? 9.034 12.239 8.298 1.00 78.69 95 ASN A O 1
ATOM 780 N N . PHE A 1 96 ? 9.879 13.423 6.569 1.00 74.69 96 PHE A N 1
ATOM 781 C CA . PHE A 1 96 ? 9.510 12.428 5.570 1.00 74.69 96 PHE A CA 1
ATOM 782 C C . PHE A 1 96 ? 10.244 11.133 5.879 1.00 74.69 96 PHE A C 1
ATOM 784 O O . PHE A 1 96 ? 11.448 11.107 6.133 1.00 74.69 96 PHE A O 1
ATOM 791 N N . ILE A 1 97 ? 9.481 10.051 5.919 1.00 72.31 97 ILE A N 1
ATOM 792 C CA . ILE A 1 97 ? 10.060 8.731 6.091 1.00 72.31 97 ILE A CA 1
ATOM 793 C C . ILE A 1 97 ? 10.748 8.408 4.762 1.00 72.31 97 ILE A C 1
ATOM 795 O O . ILE A 1 97 ? 10.097 8.491 3.720 1.00 72.31 97 ILE A O 1
ATOM 799 N N . ASP A 1 98 ? 12.033 8.042 4.804 1.00 61.44 98 ASP A N 1
ATOM 800 C CA . ASP A 1 98 ? 12.756 7.460 3.666 1.00 61.44 98 ASP A CA 1
ATOM 801 C C . ASP A 1 98 ? 12.019 6.171 3.261 1.00 61.44 98 ASP A C 1
ATOM 803 O O . ASP A 1 98 ? 12.221 5.094 3.824 1.00 61.44 98 ASP A O 1
ATOM 807 N N . PHE A 1 99 ? 11.041 6.319 2.372 1.00 61.97 99 PHE A N 1
ATOM 808 C CA . PHE A 1 99 ? 10.174 5.252 1.898 1.00 61.97 99 PHE A CA 1
ATOM 809 C C . PHE A 1 99 ? 10.792 4.601 0.663 1.00 61.97 99 PHE A C 1
ATOM 811 O O . PHE A 1 99 ? 11.431 5.289 -0.137 1.00 61.97 99 PHE A O 1
ATOM 818 N N . PRO A 1 100 ? 10.526 3.310 0.410 1.00 59.81 100 PRO A N 1
ATOM 819 C CA . PRO A 1 100 ? 10.643 2.795 -0.939 1.00 59.81 100 PRO A CA 1
ATOM 820 C C . PRO A 1 100 ? 9.681 3.585 -1.837 1.00 59.81 100 PRO A C 1
ATOM 822 O O . PRO A 1 100 ? 8.462 3.403 -1.788 1.00 59.81 100 PRO A O 1
ATOM 825 N N . TYR A 1 101 ? 10.230 4.458 -2.689 1.00 56.41 101 TYR A N 1
ATOM 826 C CA . TYR A 1 101 ? 9.519 5.119 -3.797 1.00 56.41 101 TYR A CA 1
ATOM 827 C C . TYR A 1 101 ? 8.707 4.126 -4.654 1.00 56.41 101 TYR A C 1
ATOM 829 O O . TYR A 1 101 ? 7.779 4.516 -5.366 1.00 56.41 101 TYR A O 1
ATOM 837 N N . GLU A 1 102 ? 9.027 2.839 -4.529 1.00 69.25 102 GLU A N 1
ATOM 838 C CA . GLU A 1 102 ? 8.343 1.686 -5.095 1.00 69.25 102 GLU A CA 1
ATOM 839 C C . GLU A 1 102 ? 6.876 1.526 -4.681 1.00 69.25 102 GLU A C 1
ATOM 841 O O . GLU A 1 102 ? 6.190 0.734 -5.316 1.00 69.25 102 GLU A O 1
ATOM 846 N N . ILE A 1 103 ? 6.330 2.258 -3.695 1.00 78.75 103 ILE A N 1
ATOM 847 C CA . ILE A 1 103 ? 4.872 2.184 -3.453 1.00 78.75 103 ILE A CA 1
ATOM 848 C C . ILE A 1 103 ? 4.082 2.608 -4.698 1.00 78.75 103 ILE A C 1
ATOM 850 O O . ILE A 1 103 ? 3.020 2.061 -4.968 1.00 78.75 103 ILE A O 1
ATOM 854 N N . ASN A 1 104 ? 4.641 3.507 -5.514 1.00 76.31 104 ASN A N 1
ATOM 855 C CA . ASN A 1 104 ? 4.057 3.882 -6.802 1.00 76.31 104 ASN A CA 1
ATOM 856 C C . ASN A 1 104 ? 4.042 2.726 -7.819 1.00 76.31 104 ASN A C 1
ATOM 858 O O . ASN A 1 104 ? 3.317 2.801 -8.806 1.00 76.31 104 ASN A O 1
ATOM 862 N N . ASN A 1 105 ? 4.820 1.667 -7.581 1.00 77.00 105 ASN A N 1
ATOM 863 C CA . ASN A 1 105 ? 4.830 0.449 -8.388 1.00 77.00 105 ASN A CA 1
ATOM 864 C C . ASN A 1 105 ? 3.834 -0.598 -7.866 1.00 77.00 105 ASN A C 1
ATOM 866 O O . ASN A 1 105 ? 3.583 -1.588 -8.554 1.00 77.00 105 ASN A O 1
ATOM 870 N N . ALA A 1 106 ? 3.269 -0.412 -6.668 1.00 85.56 106 ALA A N 1
ATOM 871 C CA . ALA A 1 106 ? 2.257 -1.313 -6.145 1.00 85.56 106 ALA A CA 1
ATOM 872 C C . ALA A 1 106 ? 0.938 -1.105 -6.895 1.00 85.56 106 ALA A C 1
ATOM 874 O O . ALA A 1 106 ? 0.392 -0.003 -6.930 1.00 85.56 106 ALA A O 1
ATOM 875 N N . ARG A 1 107 ? 0.410 -2.183 -7.478 1.00 89.31 107 ARG A N 1
ATOM 876 C CA . ARG A 1 107 ? -0.870 -2.158 -8.208 1.00 89.31 107 ARG A CA 1
ATOM 877 C C . ARG A 1 107 ? -2.058 -2.529 -7.329 1.00 89.31 107 ARG A C 1
ATOM 879 O O . ARG A 1 107 ? -3.194 -2.197 -7.653 1.00 89.31 107 ARG A O 1
ATOM 886 N N . LYS A 1 108 ? -1.799 -3.220 -6.219 1.00 93.38 108 LYS A N 1
ATOM 887 C CA . LYS A 1 108 ? -2.817 -3.751 -5.311 1.00 93.38 108 LYS A CA 1
ATOM 888 C C . LYS A 1 108 ? -2.504 -3.363 -3.871 1.00 93.38 108 LYS A C 1
ATOM 890 O O . LYS A 1 108 ? -1.338 -3.277 -3.475 1.00 93.38 108 LYS A O 1
ATOM 895 N N . LEU A 1 109 ? -3.561 -3.173 -3.093 1.00 95.38 109 LEU A N 1
ATOM 896 C CA . LEU A 1 109 ? -3.528 -2.949 -1.655 1.00 95.38 109 LEU A CA 1
ATOM 897 C C . LEU A 1 109 ? -4.272 -4.088 -0.956 1.00 95.38 109 LEU A C 1
ATOM 899 O O . LEU A 1 109 ? -5.442 -4.320 -1.251 1.00 95.38 109 LEU A O 1
ATOM 903 N N . ILE A 1 110 ? -3.610 -4.768 -0.021 1.00 95.88 110 ILE A N 1
ATOM 904 C CA . ILE A 1 110 ? -4.213 -5.821 0.807 1.00 95.88 110 ILE A CA 1
ATOM 905 C C . ILE A 1 110 ? -4.199 -5.384 2.264 1.00 95.88 110 ILE A C 1
ATOM 907 O O . ILE A 1 110 ? -3.218 -4.825 2.758 1.00 95.88 110 ILE A O 1
ATOM 911 N N . ILE A 1 111 ? -5.297 -5.630 2.968 1.00 96.38 111 ILE A N 1
ATOM 912 C CA . ILE A 1 111 ? -5.430 -5.208 4.356 1.00 96.38 111 ILE A CA 1
ATOM 913 C C . ILE A 1 111 ? -4.970 -6.297 5.312 1.00 96.38 111 ILE A C 1
ATOM 915 O O . ILE A 1 111 ? -5.334 -7.465 5.187 1.00 96.38 111 ILE A O 1
ATOM 919 N N . TYR A 1 112 ? -4.235 -5.882 6.336 1.00 95.50 112 TYR A N 1
ATOM 920 C CA . TYR A 1 112 ? -3.979 -6.685 7.519 1.00 95.50 112 TYR A CA 1
ATOM 921 C C . TYR A 1 112 ? -4.524 -6.004 8.775 1.00 95.50 112 TYR A C 1
ATOM 923 O O . TYR A 1 112 ? -4.689 -4.781 8.846 1.00 95.50 112 TYR A O 1
ATOM 931 N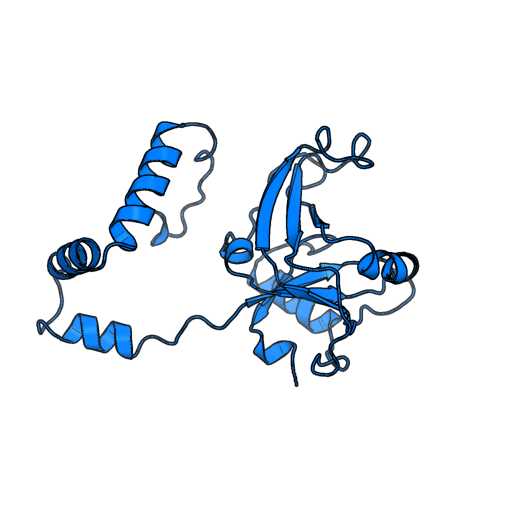 N . SER A 1 113 ? -4.816 -6.811 9.790 1.00 94.62 113 SER A N 1
ATOM 932 C CA . SER A 1 113 ? -5.367 -6.354 11.063 1.00 94.62 113 SER A CA 1
ATOM 933 C C . SER A 1 113 ? -4.719 -7.084 12.239 1.00 94.62 113 SER A C 1
ATOM 935 O O . SER A 1 113 ? -3.834 -7.910 12.053 1.00 94.62 113 SER A O 1
ATOM 937 N N . GLY A 1 114 ? -5.113 -6.745 13.466 1.00 90.88 114 GLY A N 1
ATOM 938 C CA . GLY A 1 114 ? -4.542 -7.271 14.711 1.00 90.88 114 GLY A CA 1
ATOM 939 C C . GLY A 1 114 ? -4.177 -6.149 15.680 1.00 90.88 114 GLY A C 1
ATOM 940 O O . GLY A 1 114 ? -4.724 -5.048 15.585 1.00 90.88 114 GLY A O 1
ATOM 941 N N . GLY A 1 115 ? -3.275 -6.406 16.632 1.00 82.19 115 GLY A N 1
ATOM 942 C CA . GLY A 1 115 ? -2.729 -5.349 17.482 1.00 82.19 115 GLY A CA 1
ATOM 943 C C . GLY A 1 115 ? -2.204 -5.812 18.840 1.00 82.19 115 GLY A C 1
ATOM 944 O O . GLY A 1 115 ? -1.521 -6.819 18.965 1.00 82.19 115 GLY A O 1
ATOM 945 N N . ARG A 1 116 ? -2.499 -5.026 19.882 1.00 76.06 116 ARG A N 1
ATOM 946 C CA . ARG A 1 116 ? -1.906 -5.181 21.224 1.00 76.06 116 ARG A CA 1
ATOM 947 C C . ARG A 1 116 ? -2.217 -6.522 21.893 1.00 76.06 116 ARG A C 1
ATOM 949 O O . ARG A 1 116 ? -1.369 -7.051 22.596 1.00 76.06 116 ARG A O 1
ATOM 956 N N . THR A 1 117 ? -3.433 -7.029 21.700 1.00 82.62 117 THR A N 1
ATOM 957 C CA . THR A 1 117 ? -3.939 -8.247 22.356 1.00 82.62 117 THR A CA 1
ATOM 958 C C . THR A 1 117 ? -4.137 -9.415 21.395 1.00 82.62 117 THR A C 1
ATOM 960 O O . THR A 1 117 ? -4.322 -10.539 21.845 1.00 82.62 117 THR A O 1
ATOM 963 N N . LYS A 1 118 ? -4.110 -9.170 20.080 1.00 85.75 118 LYS A N 1
ATOM 964 C CA . LYS A 1 118 ? -4.315 -10.185 19.041 1.00 85.75 118 LYS A CA 1
ATOM 965 C C . LYS A 1 118 ? -3.148 -10.155 18.058 1.00 85.75 118 LYS A C 1
ATOM 967 O O . LYS A 1 118 ? -2.739 -9.053 17.687 1.00 85.75 118 LYS A O 1
ATOM 972 N N . PRO A 1 119 ? -2.636 -11.314 17.612 1.00 88.44 119 PRO A N 1
ATOM 973 C CA . PRO A 1 119 ? -1.579 -11.349 16.609 1.00 88.44 119 PRO A CA 1
ATOM 974 C C . PRO A 1 119 ? -2.014 -10.611 15.340 1.00 88.44 119 PRO A C 1
ATOM 976 O O . PRO A 1 119 ? -3.207 -10.525 15.040 1.00 88.44 119 PRO A O 1
ATOM 979 N N . PHE A 1 120 ? -1.045 -10.054 14.616 1.00 92.06 120 PHE A N 1
ATOM 980 C CA . PHE A 1 120 ? -1.312 -9.517 13.288 1.00 92.06 120 PHE A CA 1
ATOM 981 C C . PHE A 1 120 ? -1.636 -10.660 12.327 1.00 92.06 120 PHE A C 1
ATOM 983 O O . PHE A 1 120 ? -0.934 -11.668 12.323 1.00 92.06 120 PHE A O 1
ATOM 990 N N . TYR A 1 121 ? -2.679 -10.482 11.523 1.00 92.94 121 TYR A N 1
ATOM 991 C CA . TYR A 1 121 ? -3.131 -11.433 10.514 1.00 92.94 121 TYR A CA 1
ATOM 992 C C . TYR A 1 121 ? -3.523 -10.688 9.240 1.00 92.94 121 TYR A C 1
ATOM 994 O O . TYR A 1 121 ? -3.988 -9.543 9.287 1.00 92.94 121 TYR A O 1
ATOM 1002 N N . LEU A 1 122 ? -3.322 -11.340 8.100 1.00 94.44 122 LEU A N 1
ATOM 1003 C CA . LEU A 1 122 ? -3.766 -10.835 6.810 1.00 94.44 122 LEU A CA 1
ATOM 1004 C C . LEU A 1 122 ? -5.281 -11.042 6.670 1.00 94.44 122 LEU A C 1
ATOM 1006 O O . LEU A 1 122 ? -5.822 -12.024 7.172 1.00 94.44 122 LEU A O 1
ATOM 1010 N N . THR A 1 123 ? -5.975 -10.112 6.024 1.00 94.94 123 THR A N 1
ATOM 1011 C CA . THR A 1 123 ? -7.411 -10.235 5.729 1.00 94.94 123 THR A CA 1
ATOM 1012 C C . THR A 1 123 ? -7.626 -10.545 4.250 1.00 94.94 123 THR A C 1
ATOM 1014 O O . THR A 1 123 ? -6.715 -10.366 3.446 1.00 94.94 123 THR A O 1
ATOM 1017 N N . SER A 1 124 ? -8.839 -10.948 3.869 1.00 94.38 124 SER A N 1
ATOM 1018 C CA . SER A 1 124 ? -9.214 -11.126 2.460 1.00 94.38 124 SER A CA 1
ATOM 1019 C C . SER A 1 124 ? -9.485 -9.805 1.727 1.00 94.38 124 SER A C 1
ATOM 1021 O O . SER A 1 124 ? -9.698 -9.819 0.518 1.00 94.38 124 SER A O 1
ATOM 1023 N N . TYR A 1 125 ? -9.488 -8.659 2.417 1.00 96.50 125 TYR A N 1
ATOM 1024 C CA . TYR A 1 125 ? -9.808 -7.371 1.802 1.00 96.50 125 TYR A CA 1
ATOM 1025 C C . TYR A 1 125 ? -8.684 -6.879 0.894 1.00 96.50 125 TYR A C 1
ATOM 1027 O O . TYR A 1 125 ? -7.582 -6.574 1.360 1.00 96.50 125 TYR A O 1
ATOM 1035 N N . CYS A 1 126 ? -9.012 -6.736 -0.387 1.00 95.12 126 CYS A N 1
ATOM 1036 C CA . CYS A 1 126 ? -8.114 -6.292 -1.445 1.00 95.12 126 CYS A CA 1
ATOM 1037 C C . CYS A 1 126 ? -8.746 -5.155 -2.251 1.00 95.12 126 CYS A C 1
ATOM 1039 O O . CYS A 1 126 ? -9.966 -5.093 -2.389 1.00 95.12 126 CYS A O 1
ATOM 1041 N N . ALA A 1 127 ? -7.916 -4.282 -2.812 1.00 96.44 127 ALA A N 1
ATOM 1042 C CA . ALA A 1 127 ? -8.342 -3.273 -3.776 1.00 96.44 127 ALA A CA 1
ATOM 1043 C C . ALA A 1 127 ? -7.237 -2.979 -4.795 1.00 96.44 127 ALA A C 1
ATOM 1045 O O . ALA A 1 127 ? -6.045 -3.080 -4.485 1.00 96.44 127 ALA A O 1
ATOM 1046 N N . GLU A 1 128 ? -7.632 -2.583 -6.004 1.00 95.38 128 GLU A N 1
ATOM 1047 C CA . GLU A 1 128 ? -6.706 -2.075 -7.015 1.00 95.38 128 GLU A CA 1
ATOM 1048 C C . GLU A 1 128 ? -6.411 -0.594 -6.789 1.00 95.38 128 GLU A C 1
ATOM 1050 O O . GLU A 1 128 ? -7.315 0.219 -6.578 1.00 95.38 128 GLU A O 1
ATOM 1055 N N . ILE A 1 129 ? -5.130 -0.243 -6.863 1.00 94.88 129 ILE A N 1
ATOM 1056 C CA . ILE A 1 129 ? -4.655 1.128 -6.719 1.00 94.88 129 ILE A CA 1
ATOM 1057 C C . ILE A 1 129 ? -4.798 1.833 -8.069 1.00 94.88 129 ILE A C 1
ATOM 1059 O O . ILE A 1 129 ? -4.297 1.364 -9.090 1.00 94.88 129 ILE A O 1
ATOM 1063 N N . GLU A 1 130 ? -5.468 2.982 -8.066 1.00 93.69 130 GLU A N 1
ATOM 1064 C CA . GLU A 1 130 ? -5.556 3.874 -9.221 1.00 93.69 130 GLU A CA 1
ATOM 1065 C C . GLU A 1 130 ? -4.420 4.900 -9.202 1.00 93.69 130 GLU A C 1
ATOM 1067 O O . GLU A 1 130 ? -3.716 5.088 -10.193 1.00 93.69 130 GLU A O 1
ATOM 1072 N N . SER A 1 131 ? -4.227 5.579 -8.068 1.00 90.12 131 SER A N 1
ATOM 1073 C CA . SER A 1 131 ? -3.158 6.567 -7.925 1.00 90.12 131 SER A CA 1
ATOM 1074 C C . SER A 1 131 ? -2.755 6.783 -6.472 1.00 90.12 131 SER A C 1
ATOM 1076 O O . SER A 1 131 ? -3.516 6.512 -5.545 1.00 90.12 131 SER A O 1
ATOM 1078 N N . ILE A 1 132 ? -1.542 7.296 -6.273 1.00 90.25 132 ILE A N 1
ATOM 1079 C CA . ILE A 1 132 ? -1.012 7.650 -4.958 1.00 90.25 132 ILE A CA 1
ATOM 1080 C C . ILE A 1 132 ? -0.535 9.099 -5.013 1.00 90.25 132 ILE A C 1
ATOM 1082 O O . ILE A 1 132 ? 0.183 9.491 -5.934 1.00 90.25 132 ILE A O 1
ATOM 1086 N N . LYS A 1 133 ? -0.947 9.911 -4.037 1.00 89.50 133 LYS A N 1
ATOM 1087 C CA . LYS A 1 133 ? -0.559 11.324 -3.926 1.00 89.50 133 LYS A CA 1
ATOM 1088 C C . LYS A 1 133 ? -0.195 11.662 -2.491 1.00 89.50 133 LYS A C 1
ATOM 1090 O O . LYS A 1 133 ? -0.799 11.153 -1.553 1.00 89.50 133 LYS A O 1
ATOM 1095 N N . ILE A 1 134 ? 0.761 12.565 -2.311 1.00 89.31 134 ILE A N 1
ATOM 1096 C CA . ILE A 1 134 ? 1.080 13.100 -0.987 1.00 89.31 134 ILE A CA 1
ATOM 1097 C C . ILE A 1 134 ? 0.122 14.254 -0.681 1.00 89.31 134 ILE A C 1
ATOM 1099 O O . ILE A 1 134 ? -0.038 15.173 -1.488 1.00 89.31 134 ILE A O 1
ATOM 1103 N N . LYS A 1 135 ? -0.508 14.225 0.495 1.00 90.75 135 LYS A N 1
ATOM 1104 C CA . LYS A 1 135 ? -1.371 15.301 0.991 1.00 90.75 135 LYS A CA 1
ATOM 1105 C C . LYS A 1 135 ? -1.008 15.687 2.417 1.00 90.75 135 LYS A C 1
ATOM 1107 O O . LYS A 1 135 ? -0.776 14.831 3.268 1.00 90.75 135 LYS A O 1
ATOM 1112 N N . HIS A 1 136 ? -1.009 16.990 2.677 1.00 92.56 136 HIS A N 1
ATOM 1113 C CA . HIS A 1 136 ? -0.929 17.523 4.032 1.00 92.56 136 HIS A CA 1
ATOM 1114 C C . HIS A 1 136 ? -2.248 17.275 4.778 1.00 92.56 136 HIS A C 1
ATOM 1116 O O . HIS A 1 136 ? -3.325 17.359 4.184 1.00 92.56 136 HIS A O 1
ATOM 1122 N N . LYS A 1 137 ? -2.171 17.022 6.086 1.00 92.50 137 LYS A N 1
ATOM 1123 C CA . LYS A 1 137 ? -3.302 16.682 6.961 1.00 92.50 137 LYS A CA 1
ATOM 1124 C C . LYS A 1 137 ? -4.450 17.693 6.929 1.00 92.50 137 LYS A C 1
ATOM 1126 O O . LYS A 1 137 ? -5.598 17.296 7.050 1.00 92.50 137 LYS A O 1
ATOM 1131 N N . SER A 1 138 ? -4.157 18.978 6.711 1.00 93.19 138 SER A N 1
ATOM 1132 C CA . SER A 1 138 ? -5.179 20.035 6.613 1.00 93.19 138 SER A CA 1
ATOM 1133 C C . SER A 1 138 ? -6.048 19.944 5.356 1.00 93.19 138 SER A C 1
ATOM 1135 O O . SER A 1 138 ? -7.064 20.620 5.271 1.00 93.19 138 SER A O 1
ATOM 1137 N N . LYS A 1 139 ? -5.642 19.141 4.365 1.00 94.00 139 LYS A N 1
ATOM 1138 C CA . LYS A 1 139 ? -6.383 18.905 3.118 1.00 94.00 139 LYS A CA 1
ATOM 1139 C C . LYS A 1 139 ? -7.151 17.579 3.134 1.00 94.00 139 LYS A C 1
ATOM 1141 O O . LYS A 1 139 ? -7.612 17.148 2.079 1.00 94.00 139 LYS A O 1
ATOM 1146 N N . ILE A 1 140 ? -7.207 16.896 4.279 1.00 93.06 140 ILE A N 1
ATOM 1147 C CA . ILE A 1 140 ? -7.855 15.592 4.422 1.00 93.06 140 ILE A CA 1
ATOM 1148 C C . ILE A 1 140 ? -8.878 15.678 5.549 1.00 93.06 140 ILE A C 1
ATOM 1150 O O . ILE A 1 140 ? -8.512 15.890 6.706 1.00 93.06 140 ILE A O 1
ATOM 1154 N N . GLU A 1 141 ? -10.140 15.459 5.196 1.00 91.81 141 GLU A N 1
ATOM 1155 C CA . GLU A 1 141 ? -11.251 15.474 6.142 1.00 91.81 141 GLU A CA 1
ATOM 1156 C C . GLU A 1 141 ? -11.049 14.429 7.253 1.00 91.81 141 GLU A C 1
ATOM 1158 O O . GLU A 1 141 ? -10.726 13.262 7.000 1.00 91.81 141 GLU A O 1
ATOM 1163 N N . GLY A 1 142 ? -11.192 14.856 8.507 1.00 90.50 142 GLY A N 1
ATOM 1164 C CA . GLY A 1 142 ? -11.054 14.009 9.694 1.00 90.50 142 GLY A CA 1
ATOM 1165 C C . GLY A 1 142 ? -9.609 13.747 10.137 1.00 90.50 142 GLY A C 1
ATOM 1166 O O . GLY A 1 142 ? -9.379 12.957 11.062 1.00 90.50 142 GLY A O 1
ATOM 1167 N N . LYS A 1 143 ? -8.613 14.376 9.497 1.00 91.81 143 LYS A N 1
ATOM 1168 C CA . LYS A 1 143 ? -7.188 14.283 9.873 1.00 91.81 143 LYS A CA 1
ATOM 1169 C C . LYS A 1 143 ? -6.569 15.615 10.288 1.00 91.81 143 LYS A C 1
ATOM 1171 O O . LYS A 1 143 ? -5.377 15.641 10.596 1.00 91.81 143 LYS A O 1
ATOM 1176 N N . GLU A 1 144 ? -7.352 16.681 10.380 1.00 92.50 144 GLU A N 1
ATOM 1177 C CA . GLU A 1 144 ? -6.914 18.050 10.669 1.00 92.50 144 GLU A CA 1
ATOM 1178 C C . GLU A 1 144 ? -6.091 18.113 11.965 1.00 92.50 144 GLU A C 1
ATOM 1180 O O . GLU A 1 144 ? -5.033 18.740 12.021 1.00 92.50 144 GLU A O 1
ATOM 1185 N N . ASN A 1 145 ? -6.524 17.354 12.976 1.00 91.44 145 ASN A N 1
ATOM 1186 C CA . ASN A 1 145 ? -5.901 17.286 14.299 1.00 91.44 145 ASN A CA 1
ATOM 1187 C C . ASN A 1 145 ? -4.865 16.160 14.448 1.00 91.44 145 ASN A C 1
ATOM 1189 O O . ASN A 1 145 ? -4.433 15.844 15.559 1.00 91.44 145 ASN A O 1
ATOM 1193 N N . SER A 1 146 ? -4.473 15.498 13.357 1.00 90.31 146 SER A N 1
ATOM 1194 C CA . SER A 1 146 ? -3.513 14.403 13.451 1.00 90.31 146 SER A CA 1
ATOM 1195 C C . SER A 1 146 ? -2.097 14.888 13.773 1.00 90.31 146 SER A C 1
ATOM 1197 O O . SER A 1 146 ? -1.659 15.970 13.370 1.00 90.31 146 SER A O 1
ATOM 1199 N N . LYS A 1 147 ? -1.350 14.026 14.472 1.00 89.94 147 LYS A N 1
ATOM 1200 C CA . LYS A 1 147 ? 0.082 14.209 14.743 1.00 89.94 147 LYS A CA 1
ATOM 1201 C C . LYS A 1 147 ? 0.945 13.995 13.498 1.00 89.94 147 LYS A C 1
ATOM 1203 O O . LYS A 1 147 ? 2.024 14.559 13.421 1.00 89.94 147 LYS A O 1
ATOM 1208 N N . THR A 1 148 ? 0.481 13.193 12.542 1.00 90.12 148 THR A N 1
ATOM 1209 C CA . THR A 1 148 ? 1.167 12.992 11.259 1.00 90.12 148 THR A CA 1
ATOM 1210 C C . THR A 1 148 ? 0.788 14.121 10.307 1.00 90.12 148 THR A C 1
ATOM 1212 O O . THR A 1 148 ? -0.401 14.332 10.059 1.00 90.12 148 THR A O 1
ATOM 1215 N N . GLU A 1 149 ? 1.789 14.840 9.799 1.00 90.75 149 GLU A N 1
ATOM 1216 C CA . GLU A 1 149 ? 1.616 16.019 8.941 1.00 90.75 149 GLU A CA 1
ATOM 1217 C C . GLU A 1 149 ? 1.272 15.672 7.498 1.00 90.75 149 GLU A C 1
ATOM 1219 O O . GLU A 1 149 ? 0.359 16.278 6.941 1.00 90.75 149 GLU A O 1
ATOM 1224 N N . TYR A 1 150 ? 1.939 14.679 6.908 1.00 90.38 150 TYR A N 1
ATOM 1225 C CA . TYR A 1 150 ? 1.676 14.262 5.531 1.00 90.38 150 TYR A CA 1
ATOM 1226 C C . TYR A 1 150 ? 1.264 12.797 5.445 1.00 90.38 150 TYR A C 1
ATOM 1228 O O . TYR A 1 150 ? 1.756 11.934 6.178 1.00 90.38 150 TYR A O 1
ATOM 1236 N N . TYR A 1 151 ? 0.377 12.516 4.496 1.00 91.81 151 TYR A N 1
ATOM 1237 C CA . TYR A 1 151 ? -0.121 11.183 4.188 1.00 91.81 151 TYR A CA 1
ATOM 1238 C C . TYR A 1 151 ? 0.081 10.865 2.719 1.00 91.81 151 TYR A C 1
ATOM 1240 O O . TYR A 1 151 ? -0.067 11.744 1.869 1.00 91.81 151 TYR A O 1
ATOM 1248 N N . PHE A 1 152 ? 0.324 9.591 2.426 1.00 91.12 152 PHE A N 1
ATOM 1249 C CA . PHE A 1 152 ? 0.037 9.063 1.102 1.00 91.12 152 PHE A CA 1
ATOM 1250 C C . PHE A 1 152 ? -1.454 8.763 1.042 1.00 91.12 152 PHE A C 1
ATOM 1252 O O . PHE A 1 152 ? -1.938 7.853 1.716 1.00 91.12 152 PHE A O 1
ATOM 1259 N N . GLU A 1 153 ? -2.173 9.564 0.271 1.00 93.31 153 GLU A N 1
ATOM 1260 C CA . GLU A 1 153 ? -3.528 9.267 -0.155 1.00 93.31 153 GLU A CA 1
ATOM 1261 C C . GLU A 1 153 ? -3.461 8.278 -1.314 1.00 93.31 153 GLU A C 1
ATOM 1263 O O . GLU A 1 153 ? -2.892 8.575 -2.364 1.00 93.31 153 GLU A O 1
ATOM 1268 N N . VAL A 1 154 ? -4.031 7.102 -1.099 1.00 95.06 154 VAL A N 1
ATOM 1269 C CA . VAL A 1 154 ? -4.147 6.037 -2.087 1.00 95.06 154 VAL A CA 1
ATOM 1270 C C . VAL A 1 154 ? -5.575 6.042 -2.589 1.00 95.06 154 VAL A C 1
ATOM 1272 O O . VAL A 1 154 ? -6.494 5.666 -1.861 1.00 95.06 154 VAL A O 1
ATOM 1275 N N . GLN A 1 155 ? -5.748 6.488 -3.825 1.00 96.31 155 GLN A N 1
ATOM 1276 C CA . GLN A 1 155 ? -7.008 6.393 -4.534 1.00 96.31 155 GLN A CA 1
ATOM 1277 C C . GLN A 1 155 ? -7.123 4.996 -5.140 1.00 96.31 155 GLN A C 1
ATOM 1279 O O . GLN A 1 155 ? -6.207 4.527 -5.820 1.00 96.31 155 GLN A O 1
ATOM 1284 N N . LEU A 1 156 ? -8.239 4.334 -4.868 1.00 96.75 156 LEU A N 1
ATOM 1285 C CA . LEU A 1 156 ? -8.552 3.000 -5.356 1.00 96.75 156 LEU A CA 1
ATOM 1286 C C . LEU A 1 156 ? -9.492 3.110 -6.553 1.00 96.75 156 LEU A C 1
ATOM 1288 O O . LEU A 1 156 ? -10.340 4.007 -6.583 1.00 96.75 156 LEU A O 1
ATOM 1292 N N . LYS A 1 157 ? -9.365 2.177 -7.502 1.00 96.19 157 LYS A N 1
ATOM 1293 C CA . LYS A 1 157 ? -10.289 2.096 -8.645 1.00 96.19 157 LYS A CA 1
ATOM 1294 C C . LYS A 1 157 ? -11.719 1.833 -8.174 1.00 96.19 157 LYS A C 1
ATOM 1296 O O . LYS A 1 157 ? -12.660 2.455 -8.649 1.00 96.19 157 LYS A O 1
ATOM 1301 N N . GLU A 1 158 ? -11.852 0.937 -7.201 1.00 95.62 158 GLU A N 1
ATOM 1302 C CA . GLU A 1 158 ? -13.112 0.532 -6.581 1.00 95.62 158 GLU A CA 1
ATOM 1303 C C . GLU A 1 158 ? -12.912 0.328 -5.070 1.00 95.62 158 GLU A C 1
ATOM 1305 O O . GLU A 1 158 ? -11.786 0.367 -4.563 1.00 95.62 158 GLU A O 1
ATOM 1310 N N . GLN A 1 159 ? -14.004 0.148 -4.323 1.00 96.06 159 GLN A N 1
ATOM 1311 C CA . GLN A 1 159 ? -13.931 -0.161 -2.894 1.00 96.06 159 GLN A CA 1
ATOM 1312 C C . GLN A 1 159 ? -13.285 -1.534 -2.649 1.00 96.06 159 GLN A C 1
ATOM 1314 O O . GLN A 1 159 ? -13.151 -2.361 -3.549 1.00 96.06 159 GLN A O 1
ATOM 1319 N N . PHE A 1 160 ? -12.902 -1.797 -1.399 1.00 96.38 160 PHE A N 1
ATOM 1320 C CA . PHE A 1 160 ? -12.322 -3.089 -1.042 1.00 96.38 160 PHE A CA 1
ATOM 1321 C C . PHE A 1 160 ? -13.317 -4.234 -1.220 1.00 96.38 160 PHE A C 1
ATOM 1323 O O . PHE A 1 160 ? -14.437 -4.192 -0.700 1.00 96.38 160 PHE A O 1
ATOM 1330 N N . VAL A 1 161 ? -12.840 -5.300 -1.855 1.00 95.06 161 VAL A N 1
ATOM 1331 C CA . VAL A 1 161 ? -13.565 -6.553 -2.062 1.00 95.06 161 VAL A CA 1
ATOM 1332 C C . VAL A 1 161 ? -12.849 -7.698 -1.360 1.00 95.06 161 VAL A C 1
ATOM 1334 O O . VAL A 1 161 ? -11.642 -7.647 -1.118 1.00 95.06 161 VAL A O 1
ATOM 1337 N N . GLU A 1 162 ? -13.600 -8.728 -0.989 1.00 94.12 162 GLU A N 1
ATOM 1338 C CA . GLU A 1 162 ? -13.020 -9.941 -0.416 1.00 94.12 162 GLU A CA 1
ATOM 1339 C C . GLU A 1 162 ? -12.463 -10.815 -1.544 1.00 94.12 162 GLU A C 1
ATOM 1341 O O . GLU A 1 162 ? -13.160 -11.111 -2.512 1.00 94.12 162 GLU A O 1
ATOM 1346 N N . ASN A 1 163 ? -11.201 -11.220 -1.419 1.00 93.12 163 ASN A N 1
ATOM 1347 C CA . ASN A 1 163 ? -10.524 -12.104 -2.354 1.00 93.12 163 ASN A CA 1
ATOM 1348 C C . ASN A 1 163 ? -10.074 -13.380 -1.630 1.00 93.12 163 ASN A C 1
ATOM 1350 O O . ASN A 1 163 ? -9.246 -13.342 -0.718 1.00 93.12 163 ASN A O 1
ATOM 1354 N N . ASN A 1 164 ? -10.617 -14.516 -2.064 1.00 90.44 164 ASN A N 1
ATOM 1355 C CA . ASN A 1 164 ? -10.360 -15.823 -1.458 1.00 90.44 164 ASN A CA 1
ATOM 1356 C C . ASN A 1 164 ? -8.981 -16.399 -1.810 1.00 90.44 164 ASN A C 1
ATOM 1358 O O . ASN A 1 164 ? -8.522 -17.320 -1.140 1.00 90.44 164 ASN A O 1
ATOM 1362 N N . ASN A 1 165 ? -8.305 -15.850 -2.823 1.00 91.62 165 ASN A N 1
ATOM 1363 C CA . ASN A 1 165 ? -6.969 -16.291 -3.217 1.00 91.62 165 ASN A CA 1
ATOM 1364 C C . ASN A 1 165 ? -5.885 -15.732 -2.291 1.00 91.62 165 ASN A C 1
ATOM 1366 O O . ASN A 1 165 ? -4.729 -16.123 -2.402 1.00 91.62 165 ASN A O 1
ATOM 1370 N N . VAL A 1 166 ? -6.219 -14.807 -1.386 1.00 91.44 166 VAL A N 1
ATOM 1371 C CA . VAL A 1 166 ? -5.254 -14.292 -0.413 1.00 91.44 166 VAL A CA 1
ATOM 1372 C C . VAL A 1 166 ? -4.850 -15.407 0.547 1.00 91.44 166 VAL A C 1
ATOM 1374 O O . VAL A 1 166 ? -5.687 -16.084 1.149 1.00 91.44 166 VAL A O 1
ATOM 1377 N N . ASN A 1 167 ? -3.548 -15.582 0.736 1.00 91.81 167 ASN A N 1
ATOM 1378 C CA . ASN A 1 167 ? -3.010 -16.538 1.681 1.00 91.81 167 ASN A CA 1
ATOM 1379 C C . ASN A 1 167 ? -3.117 -16.005 3.119 1.00 91.81 167 ASN A C 1
ATOM 1381 O O . ASN A 1 167 ? -2.244 -15.300 3.619 1.00 91.81 167 ASN A O 1
ATOM 1385 N N . LEU A 1 168 ? -4.216 -16.346 3.793 1.00 91.19 168 LEU A N 1
ATOM 1386 C CA . LEU A 1 168 ? -4.492 -15.913 5.168 1.00 91.19 168 LEU A CA 1
ATOM 1387 C C . LEU A 1 168 ? -3.617 -16.611 6.225 1.00 91.19 168 LEU A C 1
ATOM 1389 O O . LEU A 1 168 ? -3.545 -16.140 7.359 1.00 91.19 168 LEU A O 1
ATOM 1393 N N . ASP A 1 169 ? -2.924 -17.690 5.853 1.00 89.62 169 ASP A N 1
ATOM 1394 C CA . ASP A 1 169 ? -2.147 -18.545 6.760 1.00 89.62 169 ASP A CA 1
ATOM 1395 C C . ASP A 1 169 ? -0.686 -18.068 6.932 1.00 89.62 169 ASP A C 1
ATOM 1397 O O . ASP A 1 169 ? 0.149 -18.749 7.530 1.00 89.62 169 ASP A O 1
ATOM 1401 N N . ILE A 1 170 ? -0.349 -16.887 6.403 1.00 89.69 170 ILE A N 1
ATOM 1402 C CA . ILE A 1 170 ? 0.999 -16.311 6.471 1.00 89.69 170 ILE A CA 1
ATOM 1403 C C . ILE A 1 170 ? 1.340 -15.879 7.905 1.00 89.69 170 ILE A C 1
ATOM 1405 O O . ILE A 1 170 ? 0.590 -15.139 8.546 1.00 89.69 170 ILE A O 1
ATOM 1409 N N . ASP A 1 171 ? 2.551 -16.217 8.370 1.00 90.50 171 ASP A N 1
ATOM 1410 C CA . ASP A 1 171 ? 3.148 -15.604 9.566 1.00 90.50 171 ASP A CA 1
ATOM 1411 C C . ASP A 1 171 ? 3.541 -14.147 9.279 1.00 90.50 171 ASP A C 1
ATOM 1413 O O . ASP A 1 171 ? 4.688 -13.800 8.965 1.00 90.50 171 ASP A O 1
ATOM 1417 N N . LEU A 1 172 ? 2.544 -13.272 9.392 1.00 91.06 172 LEU A N 1
ATOM 1418 C CA . LEU A 1 172 ? 2.685 -11.860 9.086 1.00 91.06 172 LEU A CA 1
ATOM 1419 C C . LEU A 1 172 ? 3.676 -11.167 10.030 1.00 91.06 172 LEU A C 1
ATOM 1421 O O . LEU A 1 172 ? 4.388 -10.252 9.625 1.00 91.06 172 LEU A O 1
ATOM 1425 N N . LYS A 1 173 ? 3.789 -11.617 11.284 1.00 89.81 173 LYS A N 1
ATOM 1426 C CA . LYS A 1 173 ? 4.740 -11.041 12.244 1.00 89.81 173 LYS A CA 1
ATOM 1427 C C . LYS A 1 173 ? 6.179 -11.277 11.792 1.00 89.81 173 LYS A C 1
ATOM 1429 O O . LYS A 1 173 ? 6.991 -10.347 11.835 1.00 89.81 173 LYS A O 1
ATOM 1434 N N . LYS A 1 174 ? 6.501 -12.501 11.367 1.00 90.88 174 LYS A N 1
ATOM 1435 C CA . LYS A 1 174 ? 7.821 -12.837 10.823 1.00 90.88 174 LYS A CA 1
ATOM 1436 C C . LYS A 1 174 ? 8.107 -12.043 9.552 1.00 90.88 174 LYS A C 1
ATOM 1438 O O . LYS A 1 174 ? 9.187 -11.466 9.439 1.00 90.88 174 LYS A O 1
ATOM 1443 N N . LEU A 1 175 ? 7.126 -11.954 8.657 1.00 90.75 175 LEU A N 1
ATOM 1444 C CA . LEU A 1 175 ? 7.249 -11.237 7.393 1.00 90.75 175 LEU A CA 1
ATOM 1445 C C . LEU A 1 175 ? 7.500 -9.731 7.594 1.00 90.75 175 LEU A C 1
ATOM 1447 O O . LEU A 1 175 ? 8.446 -9.186 7.030 1.00 90.75 175 LEU A O 1
ATOM 1451 N N . ILE A 1 176 ? 6.740 -9.067 8.472 1.00 89.81 176 ILE A N 1
ATOM 1452 C CA . ILE A 1 176 ? 6.946 -7.643 8.790 1.00 89.81 176 ILE A CA 1
ATOM 1453 C C . ILE A 1 176 ? 8.329 -7.428 9.417 1.00 89.81 176 ILE A C 1
ATOM 1455 O O . ILE A 1 176 ? 9.025 -6.470 9.086 1.00 89.81 176 ILE A O 1
ATOM 1459 N N . LYS A 1 177 ? 8.761 -8.327 10.312 1.00 90.25 177 LYS A N 1
ATOM 1460 C CA . LYS A 1 177 ? 10.091 -8.247 10.933 1.00 90.25 177 LYS A CA 1
ATOM 1461 C C . LYS A 1 177 ? 11.208 -8.365 9.894 1.00 90.25 177 LYS A C 1
ATOM 1463 O O . LYS A 1 177 ? 12.192 -7.632 9.988 1.00 90.25 177 LYS A O 1
ATOM 1468 N N . GLN A 1 178 ? 11.060 -9.269 8.928 1.00 90.94 178 GLN A N 1
ATOM 1469 C CA . GLN A 1 178 ? 12.006 -9.434 7.830 1.00 90.94 178 GLN A CA 1
ATOM 1470 C C . GLN A 1 178 ? 12.053 -8.182 6.948 1.00 90.94 178 GLN A C 1
ATOM 1472 O O . GLN A 1 178 ? 13.133 -7.623 6.772 1.00 90.94 178 GLN A O 1
ATOM 1477 N N . TYR A 1 179 ? 10.895 -7.678 6.516 1.00 88.44 179 TYR A N 1
ATOM 1478 C CA . TYR A 1 179 ? 10.797 -6.445 5.733 1.00 88.44 179 TYR A CA 1
ATOM 1479 C C . TYR A 1 179 ? 11.475 -5.262 6.435 1.00 88.44 179 TYR A C 1
ATOM 1481 O O . TYR A 1 179 ? 12.269 -4.541 5.831 1.00 88.44 179 TYR A O 1
ATOM 1489 N N . CYS A 1 180 ? 11.215 -5.080 7.733 1.00 87.06 180 CYS A N 1
ATOM 1490 C CA . CYS A 1 180 ? 11.834 -4.008 8.507 1.00 87.06 180 CYS A CA 1
ATOM 1491 C C . CYS A 1 180 ? 13.362 -4.129 8.564 1.00 87.06 180 CYS A C 1
ATOM 1493 O O . CYS A 1 180 ? 14.061 -3.121 8.468 1.00 87.06 180 CYS A O 1
ATOM 1495 N N . LYS A 1 181 ? 13.882 -5.356 8.702 1.00 88.12 181 LYS A N 1
ATOM 1496 C CA . LYS A 1 181 ? 15.324 -5.632 8.723 1.00 88.12 181 LYS A CA 1
ATOM 1497 C C . LYS A 1 181 ? 15.976 -5.313 7.376 1.00 88.12 181 LYS A C 1
ATOM 1499 O O . LYS A 1 181 ? 17.003 -4.644 7.361 1.00 88.12 181 LYS A O 1
ATOM 1504 N N . GLU A 1 182 ? 15.385 -5.771 6.275 1.00 86.69 182 GLU A N 1
ATOM 1505 C CA . GLU A 1 182 ? 15.900 -5.564 4.912 1.00 86.69 182 GLU A CA 1
ATOM 1506 C C . GLU A 1 182 ? 15.922 -4.079 4.532 1.00 86.69 182 GLU A C 1
ATOM 1508 O O . GLU A 1 182 ? 16.899 -3.597 3.966 1.00 86.69 182 GLU A O 1
ATOM 1513 N N . ASN A 1 183 ? 14.889 -3.336 4.933 1.00 80.75 183 ASN A N 1
ATOM 1514 C CA . ASN A 1 183 ? 14.750 -1.909 4.637 1.00 80.75 183 ASN A CA 1
ATOM 1515 C C . ASN A 1 183 ? 15.365 -0.995 5.711 1.00 80.75 183 ASN A C 1
ATOM 1517 O O . ASN A 1 183 ? 15.222 0.222 5.635 1.00 80.75 183 ASN A O 1
ATOM 1521 N N . GLN A 1 184 ? 16.020 -1.559 6.733 1.00 82.75 184 GLN A N 1
ATOM 1522 C CA . GLN A 1 184 ? 16.640 -0.815 7.840 1.00 82.75 184 GLN A CA 1
ATOM 1523 C C . GLN A 1 184 ? 15.677 0.165 8.548 1.00 82.75 184 GLN A C 1
ATOM 1525 O O . GLN A 1 184 ? 16.085 1.203 9.074 1.00 82.75 184 GLN A O 1
ATOM 1530 N N . ILE A 1 185 ? 14.384 -0.171 8.603 1.00 79.81 185 ILE A N 1
ATOM 1531 C CA . ILE A 1 185 ? 13.355 0.638 9.266 1.00 79.81 185 ILE A CA 1
ATOM 1532 C C . ILE A 1 185 ? 13.045 0.088 10.660 1.00 79.81 185 ILE A C 1
ATOM 1534 O O . ILE A 1 185 ? 12.917 -1.114 10.878 1.00 79.81 185 ILE A O 1
ATOM 1538 N N . LYS A 1 186 ? 12.869 0.991 11.633 1.00 77.31 186 LYS A N 1
ATOM 1539 C CA . LYS A 1 186 ? 12.575 0.611 13.029 1.00 77.31 186 LYS A CA 1
ATOM 1540 C C . LYS A 1 186 ? 11.190 -0.024 13.201 1.00 77.31 186 LYS A C 1
ATOM 1542 O O . LYS A 1 186 ? 11.011 -0.881 14.058 1.00 77.31 186 LYS A O 1
ATOM 1547 N N . SER A 1 187 ? 10.206 0.447 12.436 1.00 80.38 187 SER A N 1
ATOM 1548 C CA . SER A 1 187 ? 8.820 -0.030 12.476 1.00 80.38 187 SER A CA 1
ATOM 1549 C C . SER A 1 187 ? 8.068 0.352 11.196 1.00 80.38 187 SER A C 1
ATOM 1551 O O . SER A 1 187 ? 8.322 1.418 10.614 1.00 80.38 187 SER A O 1
ATOM 1553 N N . ALA A 1 188 ? 7.114 -0.503 10.819 1.00 81.81 188 ALA A N 1
ATOM 1554 C CA . ALA A 1 188 ? 6.172 -0.336 9.715 1.00 81.81 188 ALA A CA 1
ATOM 1555 C C . ALA A 1 188 ? 4.775 0.155 10.166 1.00 81.81 188 ALA A C 1
ATOM 1557 O O . ALA A 1 188 ? 3.822 0.105 9.394 1.00 81.81 188 ALA A O 1
ATOM 1558 N N . ASP A 1 189 ? 4.621 0.631 11.407 1.00 81.50 189 ASP A N 1
ATOM 1559 C CA . ASP A 1 189 ? 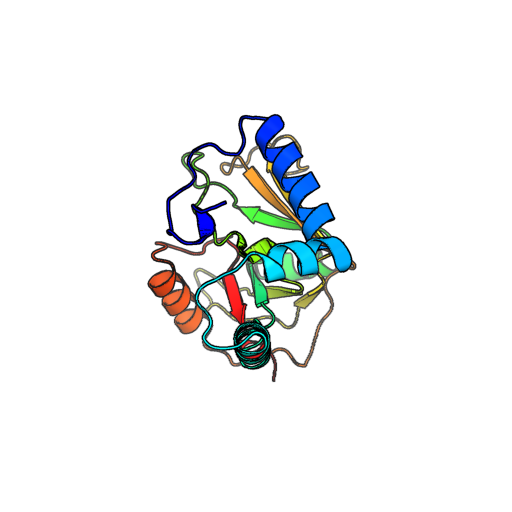3.316 1.045 11.947 1.00 81.50 189 ASP A CA 1
ATOM 1560 C C . ASP A 1 189 ? 2.627 2.116 11.082 1.00 81.50 189 ASP A C 1
ATOM 1562 O O . ASP A 1 189 ? 3.101 3.251 10.999 1.00 81.50 189 ASP A O 1
ATOM 1566 N N . TYR A 1 190 ? 1.471 1.769 10.497 1.00 83.88 190 TYR A N 1
ATOM 1567 C CA . TYR A 1 190 ? 0.678 2.626 9.592 1.00 83.88 190 TYR A CA 1
ATOM 1568 C C . TYR A 1 190 ? 1.425 3.066 8.318 1.00 83.88 190 TYR A C 1
ATOM 1570 O O . TYR A 1 190 ? 1.033 4.030 7.652 1.00 83.88 190 TYR A O 1
ATOM 1578 N N . LYS A 1 191 ? 2.496 2.348 7.977 1.00 87.00 191 LYS A N 1
ATOM 1579 C CA . LYS A 1 191 ? 3.294 2.527 6.767 1.00 87.00 191 LYS A CA 1
ATOM 1580 C C . LYS A 1 191 ? 2.958 1.415 5.766 1.00 87.00 191 LYS A C 1
ATOM 1582 O O . LYS A 1 191 ? 2.618 0.316 6.201 1.00 87.00 191 LYS A O 1
ATOM 1587 N N . PRO A 1 192 ? 3.056 1.664 4.451 1.00 88.25 192 PRO A N 1
ATOM 1588 C CA . PRO A 1 192 ? 2.976 0.614 3.449 1.00 88.25 192 PRO A CA 1
ATOM 1589 C C . PRO A 1 192 ? 4.113 -0.388 3.645 1.00 88.25 192 PRO A C 1
ATOM 1591 O O . PRO A 1 192 ? 5.263 -0.018 3.907 1.00 88.25 192 PRO A O 1
ATOM 1594 N N . ILE A 1 193 ? 3.775 -1.660 3.486 1.00 90.19 193 ILE A N 1
ATOM 1595 C CA . ILE A 1 193 ? 4.731 -2.766 3.433 1.00 90.19 193 ILE A CA 1
ATOM 1596 C C . ILE A 1 193 ? 4.639 -3.349 2.035 1.00 90.19 193 ILE A C 1
ATOM 1598 O O . ILE A 1 193 ? 3.561 -3.772 1.630 1.00 90.19 193 ILE A O 1
ATOM 1602 N N . LEU A 1 194 ? 5.743 -3.341 1.295 1.00 89.75 194 LEU A N 1
ATOM 1603 C CA . LEU A 1 194 ? 5.771 -3.811 -0.086 1.00 89.75 194 LEU A CA 1
ATOM 1604 C C . LEU A 1 194 ? 6.274 -5.244 -0.151 1.00 89.75 194 LEU A C 1
ATOM 1606 O O . LEU A 1 194 ? 7.349 -5.550 0.359 1.00 89.75 194 LEU A O 1
ATOM 1610 N N . LEU A 1 195 ? 5.504 -6.107 -0.803 1.00 88.94 195 LEU A N 1
ATOM 1611 C CA . LEU A 1 195 ? 5.816 -7.524 -0.957 1.00 88.94 195 LEU A CA 1
ATOM 1612 C C . LEU A 1 195 ? 5.652 -7.949 -2.404 1.00 88.94 195 LEU A C 1
ATOM 1614 O O . LEU A 1 195 ? 4.834 -7.380 -3.123 1.00 88.94 195 LEU A O 1
ATOM 1618 N N . ASP A 1 196 ? 6.407 -8.964 -2.816 1.00 87.19 196 ASP A N 1
ATOM 1619 C CA . ASP A 1 196 ? 6.124 -9.635 -4.082 1.00 87.19 196 ASP A CA 1
ATOM 1620 C C . ASP A 1 196 ? 4.772 -10.351 -3.974 1.00 87.19 196 ASP A C 1
ATOM 1622 O O . ASP A 1 196 ? 4.488 -11.004 -2.966 1.00 87.19 196 ASP A O 1
ATOM 1626 N N . GLU A 1 197 ? 3.958 -10.258 -5.023 1.00 85.44 197 GLU A N 1
ATOM 1627 C CA . GLU A 1 197 ? 2.605 -10.820 -5.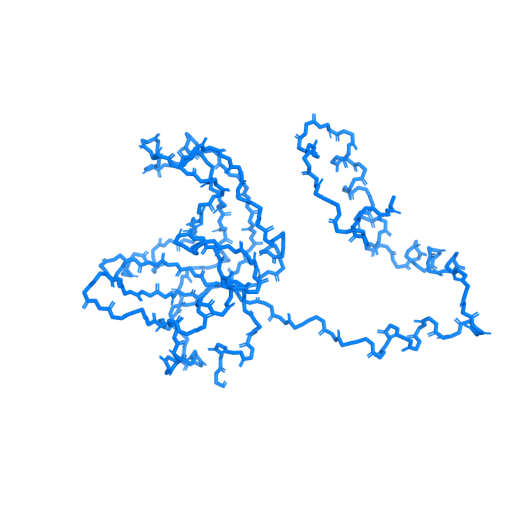071 1.00 85.44 197 GLU A CA 1
ATOM 1628 C C . GLU A 1 197 ? 2.566 -12.318 -4.713 1.00 85.44 197 GLU A C 1
ATOM 1630 O O . GLU A 1 197 ? 1.678 -12.769 -3.989 1.00 85.44 197 GLU A O 1
ATOM 1635 N N . VAL A 1 198 ? 3.600 -13.058 -5.125 1.00 83.69 198 VAL A N 1
ATOM 1636 C CA . VAL A 1 198 ? 3.782 -14.498 -4.865 1.00 83.69 198 VAL A CA 1
ATOM 1637 C C . VAL A 1 198 ? 3.832 -14.870 -3.383 1.00 83.69 198 VAL A C 1
ATOM 1639 O O . VAL A 1 198 ? 3.621 -16.026 -3.039 1.00 83.69 198 VAL A O 1
ATOM 1642 N N . PHE A 1 199 ? 4.132 -13.921 -2.492 1.00 83.81 199 PHE A N 1
ATOM 1643 C CA . PHE A 1 199 ? 4.133 -14.187 -1.055 1.00 83.81 199 PHE A CA 1
ATOM 1644 C C . PHE A 1 199 ? 2.750 -14.060 -0.429 1.00 83.81 199 PHE A C 1
ATOM 1646 O O . PHE A 1 199 ? 2.591 -14.473 0.715 1.00 83.81 199 PHE A O 1
ATOM 1653 N N . VAL A 1 200 ? 1.785 -13.458 -1.130 1.00 83.06 200 VAL A N 1
ATOM 1654 C CA . VAL A 1 200 ? 0.516 -13.017 -0.541 1.00 83.06 200 VAL A CA 1
ATOM 1655 C C . VAL A 1 200 ? -0.695 -13.736 -1.129 1.00 83.06 200 VAL A C 1
ATOM 1657 O O . VAL A 1 200 ? -1.705 -13.854 -0.439 1.00 83.06 200 VAL A O 1
ATOM 1660 N N . TYR A 1 201 ? -0.602 -14.261 -2.349 1.00 85.31 201 TYR A N 1
ATOM 1661 C CA . TYR A 1 201 ? -1.648 -15.086 -2.959 1.00 85.31 201 TYR A CA 1
ATOM 1662 C C . TYR A 1 201 ? -1.286 -16.579 -2.951 1.00 85.31 201 TYR A C 1
ATOM 1664 O O . TYR A 1 201 ? -0.108 -16.934 -2.890 1.00 85.31 201 TYR A O 1
ATOM 1672 N N . LYS A 1 202 ? -2.317 -17.430 -2.947 1.00 79.19 202 LYS A N 1
ATOM 1673 C CA . LYS A 1 202 ? -2.242 -18.888 -3.117 1.00 79.19 202 LYS A CA 1
ATOM 1674 C C . LYS A 1 202 ? -2.199 -19.266 -4.595 1.00 79.19 202 LYS A C 1
ATOM 1676 O O . LYS A 1 202 ? -2.827 -18.541 -5.401 1.00 79.19 202 LYS A O 1
#

Sequence (202 aa):
MAANLANRRYLGIDLEKEFLEISKNRKLEILDSQVAENYRKKISGFETKNQLKEYLSAEPQPKEKVSLGYVRSKDLSKLKKTNTFYFHATDKQGNFIDFPYEINNARKLIIYSGGRTKPFYLTSYCAEIESIKIKHKSKIEGKENSKTEYYFEVQLKEQFVENNNVNLDIDLKKLIKQYCKENQIKSADYKPILLDEVFVYK